Protein AF-0000000078834196 (afdb_homodimer)

Radius of gyration: 20.94 Å; Cα contacts (8 Å, |Δi|>4): 567; chains: 2; bounding box: 37×64×45 Å

pLDDT: mean 95.6, std 3.66, range [78.44, 98.88]

Organism: Myxococcus xanthus (strain DK1622) (NCBI:txid246197)

Foldseek 3Di:
DDKAWDEPVCLVLVLVQLVQDPVDDPVRSVVVSVQVVLCHDPPDQAKTKIFDDDPNHTFKMWMKGDDPPDDQEMETDDIDGHPVCPPVCRRVVRVVVVVVVSVVVVHFKYKYKDKPDPVCVVVVVVVVVVVWDFDDKDAQVVHHVIIITMTMDTD/DDKAWDEPVCLVLVLVQLVQDPVDDPVRSVVVSVQVVLCHDPPDQAKTKIFDDDPNHTFKMWMKHDDPPDDQEMETDDIDGHPVCPPVCRRVVRVVVVVVVSVVVVHFKYKYKDKPDPVCVVVVVVVVVVVWDFDDKDAQVVHHVIIITMTMDTD

Nearest PDB structures (foldseek):
  2r7h-assembly1_B  TM=9.591E-01  e=1.241E-18  Oleidesulfovibrio alaskensis G20
  2r7h-assembly1_A  TM=9.352E-01  e=3.995E-18  Oleidesulfovibrio alaskensis G20
  4xpd-assembly1_C  TM=7.688E-01  e=4.668E-08  Saccharomyces cerevisiae
  3wr7-assembly1_A-3  TM=7.415E-01  e=7.353E-08  Escherichia coli LY180
  4r9m-assembly1_C  TM=7.296E-01  e=1.086E-07  Escherichia coli K-12

Secondary structure (DSSP, 8-state):
-EEEE--GGGHHHHHHHHHH-TTS-HHHHHHHHHHHHHHTSTT--S-EEEEEEETTEEEEEEEEEEPTTSSSEEEEEEEEE-GGGTTTTHHHHHHHHHHHHHHHTT--EEEEEEE-SGGGHHHHHHHHHTT-EEEEEEEEEEETTEEEEEEEEE-/-EEEE--GGGHHHHHHHHHH-TTS-HHHHHHHHHHHHHHTSTT--S-EEEEEEETTEEEEEEEEEEPTTSSSEEEEEEEEE-GGGTTTTHHHHHHHHHHHHHHHTT--EEEEEEE-SGGGHHHHHHHHHTT-EEEEEEEEEEETTEEEEEEEEE-

Structure (mmCIF, N/CA/C/O backbone):
data_AF-0000000078834196-model_v1
#
loop_
_entity.id
_entity.type
_entity.pdbx_description
1 polymer Acetyltransferase
#
loop_
_atom_site.group_PDB
_atom_site.id
_atom_site.type_symbol
_atom_site.label_atom_id
_atom_site.label_alt_id
_atom_site.label_comp_id
_atom_site.label_asym_id
_atom_site.label_entity_id
_atom_site.label_seq_id
_atom_site.pdbx_PDB_ins_code
_atom_site.Cartn_x
_atom_site.Cartn_y
_atom_site.Cartn_z
_atom_site.occupancy
_atom_site.B_iso_or_equiv
_atom_site.auth_seq_id
_atom_site.auth_comp_id
_atom_site.auth_asym_id
_atom_site.auth_atom_id
_atom_site.pdbx_PDB_model_num
ATOM 1 N N . MET A 1 1 ? 5.781 29.703 14.633 1 89.31 1 MET A N 1
ATOM 2 C CA . MET A 1 1 ? 5.551 28.266 14.484 1 89.31 1 MET A CA 1
ATOM 3 C C . MET A 1 1 ? 6.844 27.547 14.125 1 89.31 1 MET A C 1
ATOM 5 O O . MET A 1 1 ? 7.57 27.969 13.227 1 89.31 1 MET A O 1
ATOM 9 N N . ASP A 1 2 ? 7.199 26.578 14.875 1 95.69 2 ASP A N 1
ATOM 10 C CA . ASP A 1 2 ? 8.414 25.797 14.672 1 95.69 2 ASP A CA 1
ATOM 11 C C . ASP A 1 2 ? 8.102 24.469 14 1 95.69 2 ASP A C 1
ATOM 13 O O . ASP A 1 2 ? 7.27 23.703 14.492 1 95.69 2 ASP A O 1
ATOM 17 N N . ILE A 1 3 ? 8.727 24.203 12.805 1 98.25 3 ILE A N 1
ATOM 18 C CA . ILE A 1 3 ? 8.594 22.953 12.062 1 98.25 3 ILE A CA 1
ATOM 19 C C . ILE A 1 3 ? 9.859 22.125 12.219 1 98.25 3 ILE A C 1
ATOM 21 O O . ILE A 1 3 ? 10.945 22.562 11.828 1 98.25 3 ILE A O 1
ATOM 25 N N . ARG A 1 4 ? 9.766 20.938 12.734 1 98 4 ARG A N 1
ATOM 26 C CA . ARG A 1 4 ? 10.953 20.156 13.086 1 98 4 ARG A CA 1
ATOM 27 C C . ARG A 1 4 ? 10.648 18.672 13.102 1 98 4 ARG A C 1
ATOM 29 O O . ARG A 1 4 ? 9.484 18.266 13.195 1 98 4 ARG A O 1
ATOM 36 N N . PRO A 1 5 ? 11.68 17.828 13.055 1 97.5 5 PRO A N 1
ATOM 37 C CA . PRO A 1 5 ? 11.445 16.391 13.219 1 97.5 5 PRO A CA 1
ATOM 38 C C . PRO A 1 5 ? 10.898 16.031 14.602 1 97.5 5 PRO A C 1
ATOM 40 O O . PRO A 1 5 ? 11.172 16.734 15.578 1 97.5 5 PRO A O 1
ATOM 43 N N . ILE A 1 6 ? 10.164 14.977 14.68 1 97.81 6 ILE A N 1
ATOM 44 C CA . ILE A 1 6 ? 9.633 14.469 15.938 1 97.81 6 ILE A CA 1
ATOM 45 C C . ILE A 1 6 ? 10.773 14.039 16.844 1 97.81 6 ILE A C 1
ATOM 47 O O . ILE A 1 6 ? 11.812 13.578 16.375 1 97.81 6 ILE A O 1
ATOM 51 N N . GLU A 1 7 ? 10.625 14.227 18.109 1 96.56 7 GLU A N 1
ATOM 52 C CA . GLU A 1 7 ? 11.562 13.797 19.141 1 96.56 7 GLU A CA 1
ATOM 53 C C . GLU A 1 7 ? 10.867 12.945 20.203 1 96.56 7 GLU A C 1
ATOM 55 O O . GLU A 1 7 ? 9.641 12.891 20.25 1 96.56 7 GLU A O 1
ATOM 60 N N . GLU A 1 8 ? 11.672 12.312 21 1 96.44 8 GLU A N 1
ATOM 61 C CA . GLU A 1 8 ? 11.133 11.438 22.031 1 96.44 8 GLU A CA 1
ATOM 62 C C . GLU A 1 8 ? 10.141 12.188 22.922 1 96.44 8 GLU A C 1
ATOM 64 O O . GLU A 1 8 ? 9.102 11.648 23.297 1 96.44 8 GLU A O 1
ATOM 69 N N . LYS A 1 9 ? 10.391 13.398 23.219 1 96.06 9 LYS A N 1
ATOM 70 C CA . LYS A 1 9 ? 9.555 14.195 24.109 1 96.06 9 LYS A CA 1
ATOM 71 C C . LYS A 1 9 ? 8.172 14.43 23.5 1 96.06 9 LYS A C 1
ATOM 73 O O . LYS A 1 9 ? 7.238 14.836 24.188 1 96.06 9 LYS A O 1
ATOM 78 N N . ASP A 1 10 ? 8.078 14.164 22.172 1 97 10 ASP A N 1
ATOM 79 C CA . ASP A 1 10 ? 6.828 14.445 21.453 1 97 10 ASP A CA 1
ATOM 80 C C . ASP A 1 10 ? 5.887 13.25 21.516 1 97 10 ASP A C 1
ATOM 82 O O . ASP A 1 10 ? 4.75 13.328 21.031 1 97 10 ASP A O 1
ATOM 86 N N . ARG A 1 11 ? 6.312 12.156 22.047 1 96.06 11 ARG A N 1
ATOM 87 C CA . ARG A 1 11 ? 5.539 10.922 22.031 1 96.06 11 ARG A CA 1
ATOM 88 C C . ARG A 1 11 ? 4.141 11.133 22.594 1 96.06 11 ARG A C 1
ATOM 90 O O . ARG A 1 11 ? 3.145 10.828 21.938 1 96.06 11 ARG A O 1
ATOM 97 N N . ALA A 1 12 ? 4.035 11.711 23.781 1 96.38 12 ALA A N 1
ATOM 98 C CA . ALA A 1 12 ? 2.736 11.906 24.422 1 96.38 12 ALA A CA 1
ATOM 99 C C . ALA A 1 12 ? 1.946 13.008 23.719 1 96.38 12 ALA A C 1
ATOM 101 O O . ALA A 1 12 ? 0.763 12.836 23.422 1 96.38 12 ALA A O 1
ATOM 102 N N . PRO A 1 13 ? 2.545 14.172 23.391 1 96.69 13 PRO A N 1
ATOM 103 C CA . PRO A 1 13 ? 1.81 15.242 22.703 1 96.69 13 PRO A CA 1
ATOM 104 C C . PRO A 1 13 ? 1.241 14.805 21.359 1 96.69 13 PRO A C 1
ATOM 106 O O . PRO A 1 13 ? 0.135 15.203 20.984 1 96.69 13 PRO A O 1
ATOM 109 N N . ILE A 1 14 ? 1.955 13.992 20.594 1 97.06 14 ILE A N 1
ATOM 110 C CA . ILE A 1 14 ? 1.469 13.602 19.266 1 97.06 14 ILE A CA 1
ATOM 111 C C . ILE A 1 14 ? 0.293 12.633 19.422 1 97.06 14 ILE A C 1
ATOM 113 O O . ILE A 1 14 ? -0.662 12.688 18.641 1 97.06 14 ILE A O 1
ATOM 117 N N . ALA A 1 15 ? 0.399 11.773 20.406 1 96.62 15 ALA A N 1
ATOM 118 C CA . ALA A 1 15 ? -0.73 10.883 20.688 1 96.62 15 ALA A CA 1
ATOM 119 C C . ALA A 1 15 ? -1.974 11.688 21.062 1 96.62 15 ALA A C 1
ATOM 121 O O . ALA A 1 15 ? -3.074 11.398 20.578 1 96.62 15 ALA A O 1
ATOM 122 N N . ALA A 1 16 ? -1.791 12.664 21.891 1 95.94 16 ALA A N 1
ATOM 123 C CA . ALA A 1 16 ? -2.893 13.531 22.312 1 95.94 16 ALA A CA 1
ATOM 124 C C . ALA A 1 16 ? -3.486 14.273 21.125 1 95.94 16 ALA A C 1
ATOM 126 O O . ALA A 1 16 ? -4.711 14.391 21 1 95.94 16 ALA A O 1
ATOM 127 N N . LEU A 1 17 ? -2.627 14.742 20.281 1 96.5 17 LEU A N 1
ATOM 128 C CA . LEU A 1 17 ? -3.082 15.438 19.094 1 96.5 17 LEU A CA 1
ATOM 129 C C . LEU A 1 17 ? -3.9 14.508 18.203 1 96.5 17 LEU A C 1
ATOM 131 O O . LEU A 1 17 ? -5.004 14.852 17.781 1 96.5 17 LEU A O 1
ATOM 135 N N . ILE A 1 18 ? -3.371 13.305 17.953 1 95.38 18 ILE A N 1
ATOM 136 C CA . ILE A 1 18 ? -4.012 12.352 17.047 1 95.38 18 ILE A CA 1
ATOM 137 C C . ILE A 1 18 ? -5.402 12 17.578 1 95.38 18 ILE A C 1
ATOM 139 O O . ILE A 1 18 ? -6.363 11.922 16.812 1 95.38 18 ILE A O 1
ATOM 143 N N . ARG A 1 19 ? -5.527 11.945 18.844 1 94.56 19 ARG A N 1
ATOM 144 C CA . ARG A 1 19 ? -6.797 11.57 19.469 1 94.56 19 ARG A CA 1
ATOM 145 C C . ARG A 1 19 ? -7.828 12.68 19.312 1 94.56 19 ARG A C 1
ATOM 147 O O . ARG A 1 19 ? -9.031 12.438 19.422 1 94.56 19 ARG A O 1
ATOM 154 N N . LYS A 1 20 ? -7.379 13.859 18.984 1 90.62 20 LYS A N 1
ATOM 155 C CA . LYS A 1 20 ? -8.266 15.008 18.875 1 90.62 20 LYS A CA 1
ATOM 156 C C . LYS A 1 20 ? -8.773 15.18 17.453 1 90.62 20 LYS A C 1
ATOM 158 O O . LYS A 1 20 ? -9.688 15.977 17.203 1 90.62 20 LYS A O 1
ATOM 163 N N . ILE A 1 21 ? -8.141 14.445 16.578 1 86.62 21 ILE A N 1
ATOM 164 C CA . ILE A 1 21 ? -8.516 14.602 15.172 1 86.62 21 ILE A CA 1
ATOM 165 C C . ILE A 1 21 ? -9.859 13.922 14.93 1 86.62 21 ILE A C 1
ATOM 167 O O . ILE A 1 21 ? -9.938 12.688 14.891 1 86.62 21 ILE A O 1
ATOM 171 N N . GLU A 1 22 ? -10.875 14.648 14.641 1 82.44 22 GLU A N 1
ATOM 172 C CA . GLU A 1 22 ? -12.25 14.164 14.555 1 82.44 22 GLU A CA 1
ATOM 173 C C . GLU A 1 22 ? -12.484 13.391 13.258 1 82.44 22 GLU A C 1
ATOM 175 O O . GLU A 1 22 ? -13.359 12.516 13.195 1 82.44 22 GLU A O 1
ATOM 180 N N . THR A 1 23 ? -11.727 13.68 12.328 1 78.5 23 THR A N 1
ATOM 181 C CA . THR A 1 23 ? -11.938 13.047 11.031 1 78.5 23 THR A CA 1
ATOM 182 C C . THR A 1 23 ? -11.383 11.625 11.023 1 78.5 23 THR A C 1
ATOM 184 O O . THR A 1 23 ? -11.727 10.82 10.156 1 78.5 23 THR A O 1
ATOM 187 N N . PHE A 1 24 ? -10.477 11.266 11.984 1 85.31 24 PHE A N 1
ATOM 188 C CA . PHE A 1 24 ? -9.914 9.922 12.047 1 85.31 24 PHE A CA 1
ATOM 189 C C . PHE A 1 24 ? -10.867 8.961 12.742 1 85.31 24 PHE A C 1
ATOM 191 O O . PHE A 1 24 ? -11.438 9.289 13.789 1 85.31 24 PHE A O 1
ATOM 198 N N . SER A 1 25 ? -11.023 7.828 12.148 1 85.38 25 SER A N 1
ATOM 199 C CA . SER A 1 25 ? -11.711 6.738 12.836 1 85.38 25 SER A CA 1
ATOM 200 C C . SER A 1 25 ? -10.875 6.195 13.992 1 85.38 25 SER A C 1
ATOM 202 O O . SER A 1 25 ? -9.672 6.453 14.062 1 85.38 25 SER A O 1
ATOM 204 N N . PRO A 1 26 ? -11.508 5.469 14.898 1 89.62 26 PRO A N 1
ATOM 205 C CA . PRO A 1 26 ? -10.742 4.859 15.992 1 89.62 26 PRO A CA 1
ATOM 206 C C . PRO A 1 26 ? -9.602 3.977 15.484 1 89.62 26 PRO A C 1
ATOM 208 O O . PRO A 1 26 ? -8.508 3.994 16.062 1 89.62 26 PRO A O 1
ATOM 211 N N . GLN A 1 27 ? -9.844 3.268 14.438 1 86.5 27 GLN A N 1
ATOM 212 C CA . GLN A 1 27 ? -8.805 2.422 13.875 1 86.5 27 GLN A CA 1
ATOM 213 C C . GLN A 1 27 ? -7.66 3.262 13.305 1 86.5 27 GLN A C 1
ATOM 215 O O . GLN A 1 27 ? -6.488 2.924 13.477 1 86.5 27 GLN A O 1
ATOM 220 N N . GLU A 1 28 ? -8.008 4.285 12.656 1 87.19 28 GLU A N 1
ATOM 221 C CA . GLU A 1 28 ? -7 5.184 12.109 1 87.19 28 GLU A CA 1
ATOM 222 C C . GLU A 1 28 ? -6.152 5.809 13.211 1 87.19 28 GLU A C 1
ATOM 224 O O . GLU A 1 28 ? -4.938 5.957 13.062 1 87.19 28 GLU A O 1
ATOM 229 N N . VAL A 1 29 ? -6.816 6.145 14.32 1 91.62 29 VAL A N 1
ATOM 230 C CA . VAL A 1 29 ? -6.121 6.715 15.469 1 91.62 29 VAL A CA 1
ATOM 231 C C . VAL A 1 29 ? -5.082 5.723 15.984 1 91.62 29 VAL A C 1
ATOM 233 O O . VAL A 1 29 ? -3.922 6.086 16.203 1 91.62 29 VAL A O 1
ATOM 236 N N . GLU A 1 30 ? -5.453 4.531 16.078 1 92.44 30 GLU A N 1
ATOM 237 C CA . GLU A 1 30 ? -4.551 3.496 16.578 1 92.44 30 GLU A CA 1
ATOM 238 C C . GLU A 1 30 ? -3.371 3.295 15.625 1 92.44 30 GLU A C 1
ATOM 240 O O . GLU A 1 30 ? -2.225 3.186 16.062 1 92.44 30 GLU A O 1
ATOM 245 N N . VAL A 1 31 ? -3.652 3.291 14.414 1 90.38 31 VAL A N 1
ATOM 246 C CA . VAL A 1 31 ? -2.609 3.088 13.414 1 90.38 31 VAL A CA 1
ATOM 247 C C . VAL A 1 31 ? -1.656 4.281 13.414 1 90.38 31 VAL A C 1
ATOM 249 O O . VAL A 1 31 ? -0.437 4.109 13.352 1 90.38 31 VAL A O 1
ATOM 252 N N . ALA A 1 32 ? -2.213 5.441 13.5 1 92.5 32 ALA A N 1
ATOM 253 C CA . ALA A 1 32 ? -1.403 6.656 13.484 1 92.5 32 ALA A CA 1
ATOM 254 C C . ALA A 1 32 ? -0.475 6.707 14.695 1 92.5 32 ALA A C 1
ATOM 256 O O . ALA A 1 32 ? 0.694 7.082 14.578 1 92.5 32 ALA A O 1
ATOM 257 N N . ILE A 1 33 ? -0.993 6.336 15.828 1 94.5 33 ILE A N 1
ATOM 258 C CA . ILE A 1 33 ? -0.191 6.332 17.047 1 94.5 33 ILE A CA 1
ATOM 259 C C . ILE A 1 33 ? 0.922 5.293 16.922 1 94.5 33 ILE A C 1
ATOM 261 O O . ILE A 1 33 ? 2.064 5.555 17.312 1 94.5 33 ILE A O 1
ATOM 265 N N . GLU A 1 34 ? 0.596 4.191 16.375 1 93.06 34 GLU A N 1
ATOM 266 C CA . GLU A 1 34 ? 1.597 3.152 16.156 1 93.06 34 GLU A CA 1
ATOM 267 C C . GLU A 1 34 ? 2.713 3.641 15.242 1 93.06 34 GLU A C 1
ATOM 269 O O . GLU A 1 34 ? 3.889 3.363 15.484 1 93.06 34 GLU A O 1
ATOM 274 N N . LEU A 1 35 ? 2.367 4.332 14.227 1 93.5 35 LEU A N 1
ATOM 275 C CA . LEU A 1 35 ? 3.361 4.844 13.289 1 93.5 35 LEU A CA 1
ATOM 276 C C . LEU A 1 35 ? 4.266 5.871 13.969 1 93.5 35 LEU A C 1
ATOM 278 O O . LEU A 1 35 ? 5.473 5.902 13.719 1 93.5 35 LEU A O 1
ATOM 282 N N . ALA A 1 36 ? 3.641 6.668 14.805 1 94.88 36 ALA A N 1
ATOM 283 C CA . ALA A 1 36 ? 4.43 7.645 15.555 1 94.88 36 ALA A CA 1
ATOM 284 C C . ALA A 1 36 ? 5.441 6.949 16.469 1 94.88 36 ALA A C 1
ATOM 286 O O . ALA A 1 36 ? 6.613 7.34 16.516 1 94.88 36 ALA A O 1
ATOM 287 N N . ASN A 1 37 ? 5.043 5.895 17.062 1 95.75 37 ASN A N 1
ATOM 288 C CA . ASN A 1 37 ? 5.934 5.129 17.938 1 95.75 37 ASN A CA 1
ATOM 289 C C . ASN A 1 37 ? 7.043 4.453 17.141 1 95.75 37 ASN A C 1
ATOM 291 O O . ASN A 1 37 ? 8.203 4.438 17.578 1 95.75 37 ASN A O 1
ATOM 295 N N . THR A 1 38 ? 6.645 3.93 16.062 1 94.81 38 THR A N 1
ATOM 296 C CA . THR A 1 38 ? 7.625 3.279 15.203 1 94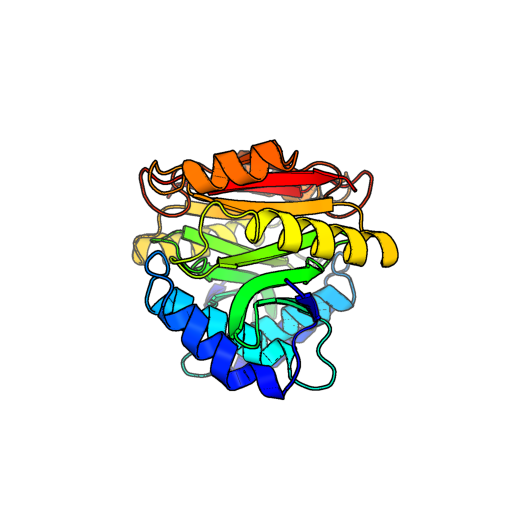.81 38 THR A CA 1
ATOM 297 C C . THR A 1 38 ? 8.68 4.277 14.734 1 94.81 38 THR A C 1
ATOM 299 O O . THR A 1 38 ? 9.867 3.953 14.688 1 94.81 38 THR A O 1
ATOM 302 N N . THR A 1 39 ? 8.25 5.418 14.414 1 95.75 39 THR A N 1
ATOM 303 C CA . THR A 1 39 ? 9.164 6.453 13.938 1 95.75 39 THR A CA 1
ATOM 304 C C . THR A 1 39 ? 10.188 6.809 15.008 1 95.75 39 THR A C 1
ATOM 306 O O . THR A 1 39 ? 11.336 7.141 14.688 1 95.75 39 THR A O 1
ATOM 309 N N . LEU A 1 40 ? 9.812 6.688 16.25 1 95.75 40 LEU A N 1
ATOM 310 C CA . LEU A 1 40 ? 10.672 7.066 17.359 1 95.75 40 LEU A CA 1
ATOM 311 C C . LEU A 1 40 ? 11.562 5.898 17.781 1 95.75 40 LEU A C 1
ATOM 313 O O . LEU A 1 40 ? 12.414 6.047 18.656 1 95.75 40 LEU A O 1
ATOM 317 N N . THR A 1 41 ? 11.367 4.773 17.141 1 94.75 41 THR A N 1
ATOM 318 C CA . THR A 1 41 ? 12.195 3.611 17.453 1 94.75 41 THR A CA 1
ATOM 319 C C . THR A 1 41 ? 13.562 3.732 16.781 1 94.75 41 THR A C 1
ATOM 321 O O . THR A 1 41 ? 13.664 4.043 15.602 1 94.75 41 THR A O 1
ATOM 324 N N . PRO A 1 42 ? 14.617 3.424 17.531 1 92 42 PRO A N 1
ATOM 325 C CA . PRO A 1 42 ? 15.961 3.482 16.938 1 92 42 PRO A CA 1
ATOM 326 C C . PRO A 1 42 ? 16.094 2.586 15.711 1 92 42 PRO A C 1
ATOM 328 O O . PRO A 1 42 ? 15.609 1.454 15.703 1 92 42 PRO A O 1
ATOM 331 N N . GLY A 1 43 ? 16.734 3.174 14.68 1 92.25 43 GLY A N 1
ATOM 332 C CA . GLY A 1 43 ? 17.016 2.371 13.5 1 92.25 43 GLY A CA 1
ATOM 333 C C . GLY A 1 43 ? 15.898 2.422 12.469 1 92.25 43 GLY A C 1
ATOM 334 O O . GLY A 1 43 ? 16.047 1.869 11.375 1 92.25 43 GLY A O 1
ATOM 335 N N . ASN A 1 44 ? 14.812 3.109 12.766 1 92.31 44 ASN A N 1
ATOM 336 C CA . ASN A 1 44 ? 13.719 3.246 11.82 1 92.31 44 ASN A CA 1
ATOM 337 C C . ASN A 1 44 ? 14.156 3.982 10.555 1 92.31 44 ASN A C 1
ATOM 339 O O . ASN A 1 44 ? 14.773 5.047 10.633 1 92.31 44 ASN A O 1
ATOM 343 N N . THR A 1 45 ? 13.844 3.381 9.453 1 90.81 45 THR A N 1
ATOM 344 C CA . THR A 1 45 ? 14.109 4.031 8.172 1 90.81 45 THR A CA 1
ATOM 345 C C . THR A 1 45 ? 12.852 4.07 7.312 1 90.81 45 THR A C 1
ATOM 347 O O . THR A 1 45 ? 12.875 4.582 6.191 1 90.81 45 THR A O 1
ATOM 350 N N . ASP A 1 46 ? 11.789 3.637 7.891 1 93 46 ASP A N 1
ATOM 351 C CA . ASP A 1 46 ? 10.586 3.416 7.094 1 93 46 ASP A CA 1
ATOM 352 C C . ASP A 1 46 ? 9.703 4.664 7.074 1 93 46 ASP A C 1
ATOM 354 O O . ASP A 1 46 ? 8.977 4.902 6.102 1 93 46 ASP A O 1
ATOM 358 N N . TYR A 1 47 ? 9.836 5.406 8.188 1 96.5 47 TYR A N 1
ATOM 359 C CA . TYR A 1 47 ? 8.938 6.547 8.328 1 96.5 47 TYR A CA 1
ATOM 360 C C . TYR A 1 47 ? 9.672 7.746 8.922 1 96.5 47 TYR A C 1
ATOM 362 O O . TYR A 1 47 ? 10.617 7.586 9.688 1 96.5 47 TYR A O 1
ATOM 370 N N . ALA A 1 48 ? 9.234 8.867 8.531 1 97.94 48 ALA A N 1
ATOM 371 C CA . ALA A 1 48 ? 9.625 10.133 9.133 1 97.94 48 ALA A CA 1
ATOM 372 C C . ALA A 1 48 ? 8.398 10.953 9.523 1 97.94 48 ALA A C 1
ATOM 374 O O . ALA A 1 48 ? 7.363 10.891 8.867 1 97.94 48 ALA A O 1
ATOM 375 N N . ILE A 1 49 ? 8.57 11.656 10.609 1 98.56 49 ILE A N 1
ATOM 376 C CA . ILE A 1 49 ? 7.5 12.539 11.062 1 98.56 49 ILE A CA 1
ATOM 377 C C . ILE A 1 49 ? 8.062 13.93 11.359 1 98.56 49 ILE A C 1
ATOM 379 O O . ILE A 1 49 ? 9.086 14.055 12.031 1 98.56 49 ILE A O 1
ATOM 383 N N . ILE A 1 50 ? 7.438 14.898 10.789 1 98.62 50 ILE A N 1
ATOM 384 C CA . ILE A 1 50 ? 7.668 16.297 11.109 1 98.62 50 ILE A CA 1
ATOM 385 C C . ILE A 1 50 ? 6.484 16.844 11.898 1 98.62 50 ILE A C 1
ATOM 387 O O . ILE A 1 50 ? 5.328 16.531 11.609 1 98.62 50 ILE A O 1
ATOM 391 N N . VAL A 1 51 ? 6.82 17.688 12.883 1 98.5 51 VAL A N 1
ATOM 392 C CA . VAL A 1 51 ? 5.766 18.25 13.719 1 98.5 51 VAL A CA 1
ATOM 393 C C . VAL A 1 51 ? 5.816 19.781 13.648 1 98.5 51 VAL A C 1
ATOM 395 O O . VAL A 1 51 ? 6.855 20.359 13.336 1 98.5 51 VAL A O 1
ATOM 398 N N . ALA A 1 52 ? 4.668 20.344 13.812 1 98.31 52 ALA A N 1
ATOM 399 C CA . ALA A 1 52 ? 4.535 21.781 13.984 1 98.31 52 ALA A CA 1
ATOM 400 C C . ALA A 1 52 ? 4.289 22.141 15.453 1 98.31 52 ALA A C 1
ATOM 402 O O . ALA A 1 52 ? 3.328 21.672 16.062 1 98.31 52 ALA A O 1
ATOM 403 N N . ASP A 1 53 ? 5.172 22.938 15.961 1 96.69 53 ASP A N 1
ATOM 404 C CA . ASP A 1 53 ? 5.102 23.406 17.344 1 96.69 53 ASP A CA 1
ATOM 405 C C . ASP A 1 53 ? 4.809 24.891 17.422 1 96.69 53 ASP A C 1
ATOM 407 O O . ASP A 1 53 ? 5.555 25.703 16.859 1 96.69 53 ASP A O 1
ATOM 411 N N . ARG A 1 54 ? 3.654 25.141 18 1 95 54 ARG A N 1
ATOM 412 C CA . ARG A 1 54 ? 3.279 26.547 18.219 1 95 54 ARG A CA 1
ATOM 413 C C . ARG A 1 54 ? 3.234 26.875 19.703 1 95 54 ARG A C 1
ATOM 415 O O . ARG A 1 54 ? 2.326 26.438 20.406 1 95 54 ARG A O 1
ATOM 422 N N . ASP A 1 55 ? 4.203 27.734 20.172 1 92.31 55 ASP A N 1
ATOM 423 C CA . ASP A 1 55 ? 4.285 28.188 21.562 1 92.31 55 ASP A CA 1
ATOM 424 C C . ASP A 1 55 ? 4.336 27.016 22.531 1 92.31 55 ASP A C 1
ATOM 426 O O . ASP A 1 55 ? 3.617 26.984 23.531 1 92.31 55 ASP A O 1
ATOM 430 N N . GLY A 1 56 ? 5.043 25.922 22.109 1 91.5 56 GLY A N 1
ATOM 431 C CA . GLY A 1 56 ? 5.266 24.781 22.984 1 91.5 56 GLY A CA 1
ATOM 432 C C . GLY A 1 56 ? 4.199 23.703 22.859 1 91.5 56 GLY A C 1
ATOM 433 O O . GLY A 1 56 ? 4.289 22.656 23.484 1 91.5 56 GLY A O 1
ATOM 434 N N . GLU A 1 57 ? 3.256 24 22.016 1 94.69 57 GLU A N 1
ATOM 435 C CA . GLU A 1 57 ? 2.184 23.031 21.797 1 94.69 57 GLU A CA 1
ATOM 436 C C . GLU A 1 57 ? 2.273 22.422 20.391 1 94.69 57 GLU A C 1
ATOM 438 O O . GLU A 1 57 ? 2.404 23.141 19.406 1 94.69 57 GLU A O 1
ATOM 443 N N . LEU A 1 58 ? 2.256 21.078 20.359 1 96.75 58 LEU A N 1
ATOM 444 C CA . LEU A 1 58 ? 2.223 20.391 19.078 1 96.75 58 LEU A CA 1
ATOM 445 C C . LEU A 1 58 ? 0.863 20.547 18.406 1 96.75 58 LEU A C 1
ATOM 447 O O . LEU A 1 58 ? -0.154 20.094 18.938 1 96.75 58 LEU A O 1
ATOM 451 N N . VAL A 1 59 ? 0.83 21.188 17.234 1 96.94 59 VAL A N 1
ATOM 452 C CA . VAL A 1 59 ? -0.463 21.547 16.672 1 96.94 59 VAL A CA 1
ATOM 453 C C . VAL A 1 59 ? -0.663 20.844 15.328 1 96.94 59 VAL A C 1
ATOM 455 O O . VAL A 1 59 ? -1.716 20.984 14.695 1 96.94 59 VAL A O 1
ATOM 458 N N . GLY A 1 60 ? 0.284 20.125 14.844 1 97.31 60 GLY A N 1
ATOM 459 C CA . GLY A 1 60 ? 0.163 19.391 13.594 1 97.31 60 GLY A CA 1
ATOM 460 C C . GLY A 1 60 ? 1.308 18.422 13.359 1 97.31 60 GLY A C 1
ATOM 461 O O . GLY A 1 60 ? 2.342 18.5 14.031 1 97.31 60 GLY A O 1
ATOM 462 N N . TYR A 1 61 ? 1.068 17.5 12.461 1 97.81 61 TYR A N 1
ATOM 463 C CA . TYR A 1 61 ? 2.141 16.578 12.094 1 97.81 61 TYR A CA 1
ATOM 464 C C . TYR A 1 61 ? 1.927 16.031 10.695 1 97.81 61 TYR A C 1
ATOM 466 O O . TYR A 1 61 ? 0.827 16.125 10.141 1 97.81 61 TYR A O 1
ATOM 474 N N . ILE A 1 62 ? 2.922 15.562 10.141 1 98.31 62 ILE A N 1
ATOM 475 C CA . ILE A 1 62 ? 2.916 14.891 8.844 1 98.31 62 ILE A CA 1
ATOM 476 C C . ILE A 1 62 ? 3.809 13.648 8.906 1 98.31 62 ILE A C 1
ATOM 478 O O . ILE A 1 62 ? 4.883 13.68 9.516 1 98.31 62 ILE A O 1
ATOM 482 N N . CYS A 1 63 ? 3.354 12.539 8.406 1 98.44 63 CYS A N 1
ATOM 483 C CA . CYS A 1 63 ? 4.066 11.266 8.367 1 98.44 63 CYS A CA 1
ATOM 484 C C . CYS A 1 63 ? 4.281 10.797 6.934 1 98.44 63 CYS A C 1
ATOM 486 O O . CYS A 1 63 ? 3.336 10.758 6.145 1 98.44 63 CYS A O 1
ATOM 488 N N . TYR A 1 64 ? 5.5 10.5 6.609 1 98.56 64 TYR A N 1
ATOM 489 C CA . TYR A 1 64 ? 5.863 10.094 5.258 1 98.56 64 TYR A CA 1
ATOM 490 C C . TYR A 1 64 ? 7.035 9.125 5.27 1 98.56 64 TYR A C 1
ATOM 492 O O . TYR A 1 64 ? 7.645 8.891 6.316 1 98.56 64 TYR A O 1
ATOM 500 N N . GLY A 1 65 ? 7.27 8.445 4.156 1 97.94 65 GLY A N 1
ATOM 501 C CA . GLY A 1 65 ? 8.375 7.512 4.055 1 97.94 65 GLY A CA 1
ATOM 502 C C . GLY A 1 65 ? 8.578 6.977 2.65 1 97.94 65 GLY A C 1
ATOM 503 O O . GLY A 1 65 ? 7.75 7.207 1.768 1 97.94 65 GLY A O 1
ATOM 504 N N . PRO A 1 66 ? 9.719 6.352 2.475 1 97.38 66 PRO A N 1
ATOM 505 C CA . PRO A 1 66 ? 9.953 5.758 1.158 1 97.38 66 PRO A CA 1
ATOM 506 C C . PRO A 1 66 ? 8.953 4.656 0.82 1 97.38 66 PRO A C 1
ATOM 508 O O . PRO A 1 66 ? 8.562 3.883 1.697 1 97.38 66 PRO A O 1
ATOM 511 N N . THR A 1 67 ? 8.453 4.691 -0.404 1 96.44 67 THR A N 1
ATOM 512 C CA . THR A 1 67 ? 7.633 3.586 -0.887 1 96.44 67 THR A CA 1
ATOM 513 C C . THR A 1 67 ? 8.484 2.35 -1.147 1 96.44 67 THR A C 1
ATOM 515 O O . THR A 1 67 ? 9.43 2.395 -1.94 1 96.44 67 THR A O 1
ATOM 518 N N . PRO A 1 68 ? 8.125 1.245 -0.559 1 90.44 68 PRO A N 1
ATOM 519 C CA . PRO A 1 68 ? 8.945 0.047 -0.757 1 90.44 68 PRO A CA 1
ATOM 520 C C . PRO A 1 68 ? 9.062 -0.346 -2.227 1 90.44 68 PRO A C 1
ATOM 522 O O . PRO A 1 68 ? 8.109 -0.188 -2.994 1 90.44 68 PRO A O 1
ATOM 525 N N . MET A 1 69 ? 10.289 -0.797 -2.582 1 88.5 69 MET A N 1
ATOM 526 C CA . MET A 1 69 ? 10.586 -1.384 -3.887 1 88.5 69 MET A CA 1
ATOM 527 C C . MET A 1 69 ? 10.516 -0.329 -4.984 1 88.5 69 MET A C 1
ATOM 529 O O . MET A 1 69 ? 10.117 -0.627 -6.113 1 88.5 69 MET A O 1
ATOM 533 N N . THR A 1 70 ? 10.68 0.918 -4.641 1 95.12 70 THR A N 1
ATOM 534 C CA . THR A 1 70 ? 10.766 2.01 -5.605 1 95.12 70 THR A CA 1
ATOM 535 C C . THR A 1 70 ? 12.086 2.764 -5.453 1 95.12 70 THR A C 1
ATOM 537 O O . THR A 1 70 ? 12.766 2.627 -4.438 1 95.12 70 THR A O 1
ATOM 540 N N . GLU A 1 71 ? 12.43 3.406 -6.508 1 96.25 71 GLU A N 1
ATOM 541 C CA . GLU A 1 71 ? 13.562 4.328 -6.453 1 96.25 71 GLU A CA 1
ATOM 542 C C . GLU A 1 71 ? 13.094 5.758 -6.188 1 96.25 71 GLU A C 1
ATOM 544 O O . GLU A 1 71 ? 12.516 6.398 -7.066 1 96.25 71 GLU A O 1
ATOM 549 N N . ASP A 1 72 ? 13.258 6.27 -5.02 1 97.69 72 ASP A N 1
ATOM 550 C CA . ASP A 1 72 ? 13.102 7.664 -4.621 1 97.69 72 ASP A CA 1
ATOM 551 C C . ASP A 1 72 ? 11.648 8.117 -4.75 1 97.69 72 ASP A C 1
ATOM 553 O O . ASP A 1 72 ? 11.383 9.266 -5.105 1 97.69 72 ASP A O 1
ATOM 557 N N . THR A 1 73 ? 10.688 7.223 -4.691 1 98.56 73 THR A N 1
ATOM 558 C CA . THR A 1 73 ? 9.273 7.531 -4.516 1 98.56 73 THR A CA 1
ATOM 559 C C . THR A 1 73 ? 8.883 7.477 -3.041 1 98.56 73 THR A C 1
ATOM 561 O O . THR A 1 73 ? 9.383 6.629 -2.295 1 98.56 73 THR A O 1
ATOM 564 N N . TYR A 1 74 ? 8.055 8.375 -2.633 1 98.69 74 TYR A N 1
ATOM 565 C CA . TYR A 1 74 ? 7.68 8.477 -1.228 1 98.69 74 TYR A CA 1
ATOM 566 C C . TYR A 1 74 ? 6.168 8.57 -1.074 1 98.69 74 TYR A C 1
ATOM 568 O O . TYR A 1 74 ? 5.48 9.117 -1.941 1 98.69 74 TYR A O 1
ATOM 576 N N . ASP A 1 75 ? 5.688 8.094 0.011 1 98.62 75 ASP A N 1
ATOM 577 C CA . ASP A 1 75 ? 4.277 8.211 0.377 1 98.62 75 ASP A CA 1
ATOM 578 C C . ASP A 1 75 ? 4.09 9.211 1.516 1 98.62 75 ASP A C 1
ATOM 580 O O . ASP A 1 75 ? 4.848 9.203 2.488 1 98.62 75 ASP A O 1
ATOM 584 N N . LEU A 1 76 ? 3.186 10.094 1.329 1 98.5 76 LEU A N 1
ATOM 585 C CA . LEU A 1 76 ? 2.621 10.836 2.451 1 98.5 76 LEU A CA 1
ATOM 586 C C . LEU A 1 76 ? 1.473 10.062 3.092 1 98.5 76 LEU A C 1
ATOM 588 O O . LEU A 1 76 ? 0.404 9.922 2.492 1 98.5 76 LEU A O 1
ATOM 592 N N . TYR A 1 77 ? 1.672 9.617 4.309 1 95.62 77 TYR A N 1
ATOM 593 C CA . TYR A 1 77 ? 0.736 8.695 4.949 1 95.62 77 TYR A CA 1
ATOM 594 C C . TYR A 1 77 ? -0.335 9.461 5.719 1 95.62 77 TYR A C 1
ATOM 596 O O . TYR A 1 77 ? -1.513 9.102 5.68 1 95.62 77 TYR A O 1
ATOM 604 N N . TRP A 1 78 ? 0.137 10.43 6.461 1 94.5 78 TRP A N 1
ATOM 605 C CA . TRP A 1 78 ? -0.779 11.164 7.324 1 94.5 78 TRP A CA 1
ATOM 606 C C . TRP A 1 78 ? -0.384 12.641 7.402 1 94.5 78 TRP A C 1
ATOM 608 O O . TRP A 1 78 ? 0.804 12.969 7.387 1 94.5 78 TRP A O 1
ATOM 618 N N . ILE A 1 79 ? -1.383 13.453 7.504 1 95.75 79 ILE A N 1
ATOM 619 C CA . ILE A 1 79 ? -1.209 14.867 7.844 1 95.75 79 ILE A CA 1
ATOM 620 C C . ILE A 1 79 ? -2.426 15.359 8.617 1 95.75 79 ILE A C 1
ATOM 622 O O . ILE A 1 79 ? -3.564 15.016 8.289 1 95.75 79 ILE A O 1
ATOM 626 N N . ALA A 1 80 ? -2.119 16.031 9.688 1 94.12 80 ALA A N 1
ATOM 627 C CA . ALA A 1 80 ? -3.225 16.578 10.469 1 94.12 80 ALA A CA 1
ATOM 628 C C . ALA A 1 80 ? -2.77 17.781 11.297 1 94.12 80 ALA A C 1
ATOM 630 O O . ALA A 1 80 ? -1.586 17.906 11.617 1 94.12 80 ALA A O 1
ATOM 631 N N . SER A 1 81 ? -3.621 18.609 11.508 1 94.69 81 SER A N 1
ATOM 632 C CA . SER A 1 81 ? -3.418 19.734 12.43 1 94.69 81 SER A CA 1
ATOM 633 C C . SER A 1 81 ? -4.582 19.859 13.414 1 94.69 81 SER A C 1
ATOM 635 O O . SER A 1 81 ? -5.691 19.391 13.125 1 94.69 81 SER A O 1
ATOM 637 N N . ALA A 1 82 ? -4.328 20.391 14.516 1 93.31 82 ALA A N 1
ATOM 638 C CA . ALA A 1 82 ? -5.371 20.609 15.508 1 93.31 82 ALA A CA 1
ATOM 639 C C . ALA A 1 82 ? -6.508 21.453 14.922 1 93.31 82 ALA A C 1
ATOM 641 O O . ALA A 1 82 ? -6.273 22.359 14.125 1 93.31 82 ALA A O 1
ATOM 642 N N . PRO A 1 83 ? -7.73 21.141 15.367 1 89.44 83 PRO A N 1
ATOM 643 C CA . PRO A 1 83 ? -8.883 21.875 14.852 1 89.44 83 PRO A CA 1
ATOM 644 C C . PRO A 1 83 ? -8.758 23.391 15.062 1 89.44 83 PRO A C 1
ATOM 646 O O . PRO A 1 83 ? -9.195 24.172 14.211 1 89.44 83 PRO A O 1
ATOM 649 N N . GLU A 1 84 ? -8.102 23.797 16.047 1 90.38 84 GLU A N 1
ATOM 650 C CA . GLU A 1 84 ? -8.023 25.188 16.453 1 90.38 84 GLU A CA 1
ATOM 651 C C . GLU A 1 84 ? -7.109 25.984 15.516 1 90.38 84 GLU A C 1
ATOM 653 O O . GLU A 1 84 ? -7.133 27.219 15.508 1 90.38 84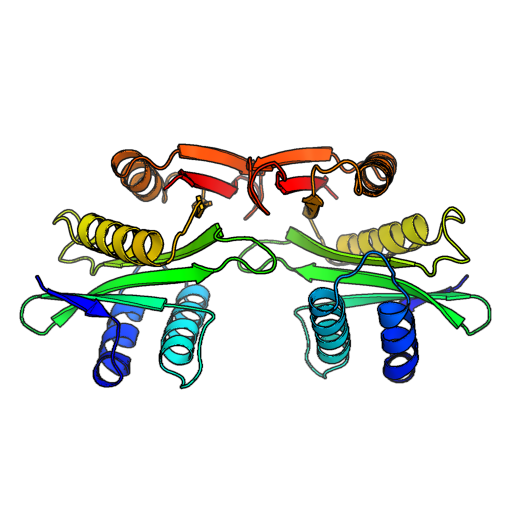 GLU A O 1
ATOM 658 N N . VAL A 1 85 ? -6.348 25.281 14.719 1 91.19 85 VAL A N 1
ATOM 659 C CA . VAL A 1 85 ? -5.379 26 13.891 1 91.19 85 VAL A CA 1
ATOM 660 C C . VAL A 1 85 ? -5.672 25.734 12.414 1 91.19 85 VAL A C 1
ATOM 662 O O . VAL A 1 85 ? -4.844 26.031 11.547 1 91.19 85 VAL A O 1
ATOM 665 N N . ARG A 1 86 ? -6.793 25.188 12.156 1 88 86 ARG A N 1
ATOM 666 C CA . ARG A 1 86 ? -7.168 24.922 10.766 1 88 86 ARG A CA 1
ATOM 667 C C . ARG A 1 86 ? -7.266 26.219 9.969 1 88 86 ARG A C 1
ATOM 669 O O . ARG A 1 86 ? -7.781 27.219 10.469 1 88 86 ARG A O 1
ATOM 676 N N . GLY A 1 87 ? -6.723 26.172 8.758 1 90.12 87 GLY A N 1
ATOM 677 C CA . GLY A 1 87 ? -6.785 27.344 7.895 1 90.12 87 GLY A CA 1
ATOM 678 C C . GLY A 1 87 ? -5.711 28.359 8.195 1 90.12 87 GLY A C 1
ATOM 679 O O . GLY A 1 87 ? -5.703 29.453 7.625 1 90.12 87 GLY A O 1
ATOM 680 N N . GLN A 1 88 ? -4.824 28.031 9.031 1 93.69 88 GLN A N 1
ATOM 681 C CA . GLN A 1 88 ? -3.809 28.984 9.445 1 93.69 88 GLN A CA 1
ATOM 682 C C . GLN A 1 88 ? -2.447 28.641 8.844 1 93.69 88 GLN A C 1
ATOM 684 O O . GLN A 1 88 ? -1.413 29.094 9.336 1 93.69 88 GLN A O 1
ATOM 689 N N . GLY A 1 89 ? -2.412 27.734 7.906 1 95.62 89 GLY A N 1
ATOM 690 C CA . GLY A 1 89 ? -1.196 27.5 7.145 1 95.62 89 GLY A CA 1
ATOM 691 C C . GLY A 1 89 ? -0.345 26.375 7.715 1 95.62 89 GLY A C 1
ATOM 692 O O . GLY A 1 89 ? 0.75 26.109 7.219 1 95.62 89 GLY A O 1
ATOM 693 N N . VAL A 1 90 ? -0.754 25.672 8.727 1 96.88 90 VAL A N 1
ATOM 694 C CA . VAL A 1 90 ? 0.01 24.609 9.367 1 96.88 90 VAL A CA 1
ATOM 695 C C . VAL A 1 90 ? 0.25 23.484 8.383 1 96.88 90 VAL A C 1
ATOM 697 O O . VAL A 1 90 ? 1.382 23.016 8.219 1 96.88 90 VAL A O 1
ATOM 700 N N . GLY A 1 91 ? -0.787 23.109 7.668 1 97.19 91 GLY A N 1
ATOM 701 C CA . GLY A 1 91 ? -0.66 22.047 6.68 1 97.19 91 GLY A CA 1
ATOM 702 C C . GLY A 1 91 ? 0.343 22.359 5.586 1 97.19 91 GLY A C 1
ATOM 703 O O . GLY A 1 91 ? 1.19 21.531 5.25 1 97.19 91 GLY A O 1
ATOM 704 N N . ALA A 1 92 ? 0.24 23.547 5.125 1 97.81 92 ALA A N 1
ATOM 705 C CA . ALA A 1 92 ? 1.137 23.984 4.059 1 97.81 92 ALA A CA 1
ATOM 706 C C . ALA A 1 92 ? 2.588 23.984 4.531 1 97.81 92 ALA A C 1
ATOM 708 O O . ALA A 1 92 ? 3.488 23.578 3.791 1 97.81 92 ALA A O 1
ATOM 709 N N . ALA A 1 93 ? 2.793 24.422 5.715 1 98.12 93 ALA A N 1
ATOM 710 C CA . ALA A 1 93 ? 4.137 24.469 6.281 1 98.12 93 ALA A CA 1
ATOM 711 C C . ALA A 1 93 ? 4.703 23.047 6.441 1 98.12 93 ALA A C 1
ATOM 713 O O . ALA A 1 93 ? 5.879 22.812 6.156 1 98.12 93 ALA A O 1
ATOM 714 N N . LEU A 1 94 ? 3.887 22.125 6.867 1 98.56 94 LEU A N 1
ATOM 715 C CA . LEU A 1 94 ? 4.297 20.75 7.062 1 98.56 94 LEU A CA 1
ATOM 716 C C . LEU A 1 94 ? 4.641 20.094 5.727 1 98.56 94 LEU A C 1
ATOM 718 O O . LEU A 1 94 ? 5.676 19.438 5.602 1 98.56 94 LEU A O 1
ATOM 722 N N . VAL A 1 95 ? 3.816 20.312 4.73 1 98.75 95 VAL A N 1
ATOM 723 C CA . VAL A 1 95 ? 4.059 19.734 3.412 1 98.75 95 VAL A CA 1
ATOM 724 C C . VAL A 1 95 ? 5.34 20.312 2.818 1 98.75 95 VAL A C 1
ATOM 726 O O . VAL A 1 95 ? 6.168 19.578 2.275 1 98.75 95 VAL A O 1
ATOM 729 N N . SER A 1 96 ? 5.5 21.578 2.947 1 98.62 96 SER A N 1
ATOM 730 C CA . SER A 1 96 ? 6.699 22.234 2.434 1 98.62 96 SER A CA 1
ATOM 731 C C . SER A 1 96 ? 7.957 21.672 3.098 1 98.62 96 SER A C 1
ATOM 733 O O . SER A 1 96 ? 8.969 21.453 2.432 1 98.62 96 SER A O 1
ATOM 735 N N . ALA A 1 97 ? 7.898 21.5 4.363 1 98.69 97 ALA A N 1
ATOM 736 C CA . ALA A 1 97 ? 9.031 20.938 5.094 1 98.69 97 ALA A CA 1
ATOM 737 C C . ALA A 1 97 ? 9.328 19.516 4.629 1 98.69 97 ALA A C 1
ATOM 739 O O . ALA A 1 97 ? 10.492 19.141 4.438 1 98.69 97 ALA A O 1
ATOM 740 N N . MET A 1 98 ? 8.281 18.688 4.473 1 98.81 98 MET A N 1
ATOM 741 C CA . MET A 1 98 ? 8.438 17.328 3.949 1 98.81 98 MET A CA 1
ATOM 742 C C . MET A 1 98 ? 9.102 17.359 2.574 1 98.81 98 MET A C 1
ATOM 744 O O . MET A 1 98 ? 10.055 16.625 2.326 1 98.81 98 MET A O 1
ATOM 748 N N . GLU A 1 99 ? 8.633 18.25 1.717 1 98.81 99 GLU A N 1
ATOM 749 C CA . GLU A 1 99 ? 9.188 18.344 0.37 1 98.81 99 GLU A CA 1
ATOM 750 C C . GLU A 1 99 ? 10.656 18.75 0.408 1 98.81 99 GLU A C 1
ATOM 752 O O . GLU A 1 99 ? 11.469 18.234 -0.367 1 98.81 99 GLU A O 1
ATOM 757 N N . GLY A 1 100 ? 10.945 19.703 1.233 1 98.62 100 GLY A N 1
ATOM 758 C CA . GLY A 1 100 ? 12.336 20.094 1.41 1 98.62 100 GLY A CA 1
ATOM 759 C C . GLY A 1 100 ? 13.227 18.938 1.834 1 98.62 100 GLY A C 1
ATOM 760 O O . GLY A 1 100 ? 14.312 18.734 1.284 1 98.62 100 GLY A O 1
ATOM 761 N N . ASP A 1 101 ? 12.789 18.156 2.801 1 98.56 101 ASP A N 1
ATOM 762 C CA . ASP A 1 101 ? 13.523 16.969 3.258 1 98.56 101 ASP A CA 1
ATOM 763 C C . ASP A 1 101 ? 13.711 15.969 2.121 1 98.56 101 ASP A C 1
ATOM 765 O O . ASP A 1 101 ? 14.812 15.453 1.922 1 98.56 101 ASP A O 1
ATOM 769 N N . LEU A 1 102 ? 12.664 15.75 1.372 1 98.56 102 LEU A N 1
ATOM 770 C CA . LEU A 1 102 ? 12.703 14.766 0.298 1 98.56 102 LEU A CA 1
ATOM 771 C C . LEU A 1 102 ? 13.609 15.227 -0.835 1 98.56 102 LEU A C 1
ATOM 773 O O . LEU A 1 102 ? 14.273 14.414 -1.479 1 98.56 102 LEU A O 1
ATOM 777 N N . ARG A 1 103 ? 13.664 16.531 -1.078 1 98.38 103 ARG A N 1
ATOM 778 C CA . ARG A 1 103 ? 14.594 17.062 -2.068 1 98.38 103 ARG A CA 1
ATOM 779 C C . ARG A 1 103 ? 16.047 16.812 -1.647 1 98.38 103 ARG A C 1
ATOM 781 O O . ARG A 1 103 ? 16.875 16.438 -2.473 1 98.38 103 ARG A O 1
ATOM 788 N N . ARG A 1 104 ? 16.281 16.984 -0.42 1 97.81 104 ARG A N 1
ATOM 789 C CA . ARG A 1 104 ? 17.625 16.766 0.092 1 97.81 104 ARG A CA 1
ATOM 790 C C . ARG A 1 104 ? 18.016 15.289 -0.034 1 97.81 104 ARG A C 1
ATOM 792 O O . ARG A 1 104 ? 19.203 14.969 -0.153 1 97.81 104 ARG A O 1
ATOM 799 N N . ARG A 1 105 ? 17.047 14.406 -0.059 1 97 105 ARG A N 1
ATOM 800 C CA . ARG A 1 105 ? 17.266 12.969 -0.174 1 97 105 ARG A CA 1
ATOM 801 C C . ARG A 1 105 ? 17.172 12.516 -1.626 1 97 105 ARG A C 1
ATOM 803 O O . ARG A 1 105 ? 17.094 11.312 -1.902 1 97 105 ARG A O 1
ATOM 810 N N . ASN A 1 106 ? 16.984 13.43 -2.539 1 97.38 106 ASN A N 1
ATOM 811 C CA . ASN A 1 106 ? 16.875 13.172 -3.971 1 97.38 106 ASN A CA 1
ATOM 812 C C . ASN A 1 106 ? 15.578 12.43 -4.305 1 97.38 106 ASN A C 1
ATOM 814 O O . ASN A 1 106 ? 15.57 11.562 -5.176 1 97.38 106 ASN A O 1
ATOM 818 N N . GLY A 1 107 ? 14.586 12.766 -3.514 1 98.31 107 GLY A N 1
ATOM 819 C CA . GLY A 1 107 ? 13.273 12.227 -3.84 1 98.31 107 GLY A CA 1
ATOM 820 C C . GLY A 1 107 ? 12.781 12.648 -5.215 1 98.31 107 GLY A C 1
ATOM 821 O O . GLY A 1 107 ? 13.078 13.75 -5.672 1 98.31 107 GLY A O 1
ATOM 822 N N . ARG A 1 108 ? 11.945 11.781 -5.812 1 98.44 108 ARG A N 1
ATOM 823 C CA . ARG A 1 108 ? 11.484 12.039 -7.176 1 98.44 108 ARG A CA 1
ATOM 824 C C . ARG A 1 108 ? 9.977 12.289 -7.207 1 98.44 108 ARG A C 1
ATOM 826 O O . ARG A 1 108 ? 9.516 13.227 -7.852 1 98.44 108 ARG A O 1
ATOM 833 N N . LEU A 1 109 ? 9.234 11.453 -6.52 1 98.75 109 LEU A N 1
ATOM 834 C CA . LEU A 1 109 ? 7.781 11.414 -6.629 1 98.75 109 LEU A CA 1
ATOM 835 C C . LEU A 1 109 ? 7.137 11.266 -5.254 1 98.75 109 LEU A C 1
ATOM 837 O O . LEU A 1 109 ? 7.598 10.461 -4.434 1 98.75 109 LEU A O 1
ATOM 841 N N . ILE A 1 110 ? 6.168 12.062 -4.992 1 98.88 110 ILE A N 1
ATOM 842 C CA . ILE A 1 110 ? 5.359 11.906 -3.787 1 98.88 110 ILE A CA 1
ATOM 843 C C . ILE A 1 110 ? 3.963 11.414 -4.16 1 98.88 110 ILE A C 1
ATOM 845 O O . ILE A 1 110 ? 3.332 11.953 -5.074 1 98.88 110 ILE A O 1
ATOM 849 N N . ARG A 1 111 ? 3.51 10.383 -3.516 1 98.88 111 ARG A N 1
ATOM 850 C CA . ARG A 1 111 ? 2.158 9.867 -3.693 1 98.88 111 ARG A CA 1
ATOM 851 C C . ARG A 1 111 ? 1.302 10.141 -2.459 1 98.88 111 ARG A C 1
ATOM 853 O O . ARG A 1 111 ? 1.764 9.969 -1.329 1 98.88 111 ARG A O 1
ATOM 860 N N . VAL A 1 112 ? 0.116 10.578 -2.668 1 98.56 112 VAL A N 1
ATOM 861 C CA . VAL A 1 112 ? -0.915 10.742 -1.648 1 98.56 112 VAL A CA 1
ATOM 862 C C . VAL A 1 112 ? -2.168 9.969 -2.051 1 98.56 112 VAL A C 1
ATOM 864 O O . VAL A 1 112 ? -2.633 10.078 -3.188 1 98.56 112 VAL A O 1
ATOM 867 N N . GLU A 1 113 ? -2.678 9.195 -1.173 1 97.75 113 GLU A N 1
ATOM 868 C CA . GLU A 1 113 ? -3.949 8.508 -1.373 1 97.75 113 GLU A CA 1
ATOM 869 C C . GLU A 1 113 ? -5.051 9.125 -0.52 1 97.75 113 GLU A C 1
ATOM 871 O O . GLU A 1 113 ? -4.84 9.43 0.657 1 97.75 113 GLU A O 1
ATOM 876 N N . THR A 1 114 ? -6.176 9.422 -1.103 1 96.44 114 THR A N 1
ATOM 877 C CA . THR A 1 114 ? -7.273 10.047 -0.375 1 96.44 114 THR A CA 1
ATOM 878 C C . THR A 1 114 ? -8.617 9.602 -0.938 1 96.44 114 THR A C 1
ATOM 880 O O . THR A 1 114 ? -8.68 8.969 -1.995 1 96.44 114 THR A O 1
ATOM 883 N N . SER A 1 115 ? -9.695 9.891 -0.209 1 95.81 115 SER A N 1
ATOM 884 C CA . SER A 1 115 ? -11.055 9.484 -0.57 1 95.81 115 SER A CA 1
ATOM 885 C C . SER A 1 115 ? -11.688 10.484 -1.534 1 95.81 115 SER A C 1
ATOM 887 O O . SER A 1 115 ? -11.422 11.688 -1.455 1 95.81 115 SER A O 1
ATOM 889 N N . ALA A 1 116 ? -12.586 9.992 -2.342 1 97.19 116 ALA A N 1
ATOM 890 C CA . ALA A 1 116 ? -13.289 10.836 -3.307 1 97.19 116 ALA A CA 1
ATOM 891 C C . ALA A 1 116 ? -14.555 11.438 -2.691 1 97.19 116 ALA A C 1
ATOM 893 O O . ALA A 1 116 ? -15.219 12.266 -3.316 1 97.19 116 ALA A O 1
ATOM 894 N N . THR A 1 117 ? -14.867 11.031 -1.539 1 95.62 117 THR A N 1
ATOM 895 C CA . THR A 1 117 ? -16.125 11.5 -0.953 1 95.62 117 THR A CA 1
ATOM 896 C C . THR A 1 117 ? -16.062 13 -0.673 1 95.62 117 T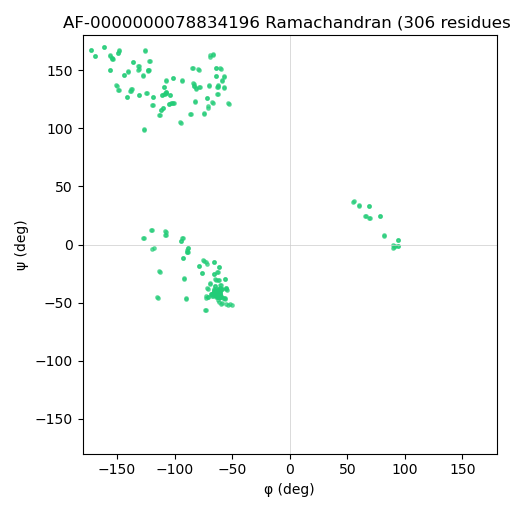HR A C 1
ATOM 898 O O . THR A 1 117 ? -14.977 13.578 -0.584 1 95.62 117 THR A O 1
ATOM 901 N N . GLU A 1 118 ? -17.188 13.539 -0.479 1 94.56 118 GLU A N 1
ATOM 902 C CA . GLU A 1 118 ? -17.312 14.984 -0.271 1 94.56 118 GLU A CA 1
ATOM 903 C C . GLU A 1 118 ? -16.609 15.414 1.019 1 94.56 118 GLU A C 1
ATOM 905 O O . GLU A 1 118 ? -16.062 16.516 1.098 1 94.56 118 GLU A O 1
ATOM 910 N N . ALA A 1 119 ? -16.609 14.5 1.945 1 89.94 119 ALA A N 1
ATOM 911 C CA . ALA A 1 119 ? -15.992 14.805 3.234 1 89.94 119 ALA A CA 1
ATOM 912 C C . ALA A 1 119 ? -14.508 15.117 3.068 1 89.94 119 ALA A C 1
ATOM 914 O O . ALA A 1 119 ? -13.93 15.844 3.879 1 89.94 119 ALA A O 1
ATOM 915 N N . TYR A 1 120 ? -13.906 14.688 1.927 1 92.19 120 TYR A N 1
ATOM 916 C CA . TYR A 1 120 ? -12.477 14.891 1.715 1 92.19 120 TYR A CA 1
ATOM 917 C C . TYR A 1 120 ? -12.227 15.961 0.662 1 92.19 120 TYR A C 1
ATOM 919 O O . TYR A 1 120 ? -11.094 16.141 0.21 1 92.19 120 TYR A O 1
ATOM 927 N N . GLY A 1 121 ? -13.289 16.578 0.299 1 93.62 121 GLY A N 1
ATOM 928 C CA . GLY A 1 121 ? -13.18 17.703 -0.633 1 93.62 121 GLY A CA 1
ATOM 929 C C . GLY A 1 121 ? -12.148 18.734 -0.214 1 93.62 121 GLY A C 1
ATOM 930 O O . GLY A 1 121 ? -11.266 19.078 -0.994 1 93.62 121 GLY A O 1
ATOM 931 N N . PRO A 1 122 ? -12.219 19.219 1.031 1 90.81 122 PRO A N 1
ATOM 932 C CA . PRO A 1 122 ? -11.227 20.188 1.501 1 90.81 122 PRO A CA 1
ATOM 933 C C . PRO A 1 122 ? -9.805 19.641 1.445 1 90.81 122 PRO A C 1
ATOM 935 O O . PRO A 1 122 ? -8.875 20.391 1.105 1 90.81 122 PRO A O 1
ATOM 938 N N . THR A 1 123 ? -9.602 18.375 1.763 1 91.69 123 THR A N 1
ATOM 939 C CA . THR A 1 123 ? -8.297 17.734 1.694 1 91.69 123 THR A CA 1
ATOM 940 C C . THR A 1 123 ? -7.758 17.75 0.265 1 91.69 123 THR A C 1
ATOM 942 O O . THR A 1 123 ? -6.605 18.125 0.032 1 91.69 123 THR A O 1
ATOM 945 N N . ARG A 1 124 ? -8.57 17.422 -0.668 1 96.25 124 ARG A N 1
ATOM 946 C CA . ARG A 1 124 ? -8.172 17.422 -2.072 1 96.25 124 ARG A CA 1
ATOM 947 C C . ARG A 1 124 ? -7.859 18.828 -2.555 1 96.25 124 ARG A C 1
ATOM 949 O O . ARG A 1 124 ? -6.91 19.047 -3.312 1 96.25 124 ARG A O 1
ATOM 956 N N . GLY A 1 125 ? -8.672 19.797 -2.121 1 96.31 125 GLY A N 1
ATOM 957 C CA . GLY A 1 125 ? -8.398 21.188 -2.43 1 96.31 125 GLY A CA 1
ATOM 958 C C . GLY A 1 125 ? -7.066 21.672 -1.882 1 96.31 125 GLY A C 1
ATOM 959 O O . GLY A 1 125 ? -6.332 22.391 -2.562 1 96.31 125 GLY A O 1
ATOM 960 N N . PHE A 1 126 ? -6.801 21.25 -0.706 1 96.62 126 PHE A N 1
ATOM 961 C CA . PHE A 1 126 ? -5.527 21.578 -0.074 1 96.62 126 PHE A CA 1
ATOM 962 C C . PHE A 1 126 ? -4.359 21.062 -0.905 1 96.62 126 PHE A C 1
ATOM 964 O O . PHE A 1 126 ? -3.441 21.812 -1.231 1 96.62 126 PHE A O 1
ATOM 971 N N . TYR A 1 127 ? -4.383 19.781 -1.297 1 98.06 127 TYR A N 1
ATOM 972 C CA . TYR A 1 127 ? -3.293 19.203 -2.062 1 98.06 127 TYR A CA 1
ATOM 973 C C . TYR A 1 127 ? -3.172 19.859 -3.434 1 98.06 127 TYR A C 1
ATOM 975 O O . TYR A 1 127 ? -2.066 20.016 -3.955 1 98.06 127 TYR A O 1
ATOM 983 N N . ALA A 1 128 ? -4.293 20.203 -3.982 1 98.12 128 ALA A N 1
ATOM 984 C CA . ALA A 1 128 ? -4.262 20.922 -5.254 1 98.12 128 ALA A CA 1
ATOM 985 C C . ALA A 1 128 ? -3.51 22.25 -5.117 1 98.12 128 ALA A C 1
ATOM 987 O O . ALA A 1 128 ? -2.697 22.594 -5.977 1 98.12 128 ALA A O 1
ATOM 988 N N . SER A 1 129 ? -3.805 22.953 -4.062 1 97.56 129 SER A N 1
ATOM 989 C CA . SER A 1 129 ? -3.135 24.219 -3.82 1 97.56 129 SER A CA 1
ATOM 990 C C . SER A 1 129 ? -1.636 24.031 -3.617 1 97.56 129 SER A C 1
ATOM 992 O O . SER A 1 129 ? -0.849 24.953 -3.832 1 97.56 129 SER A O 1
ATOM 994 N N . MET A 1 130 ? -1.237 22.844 -3.215 1 98 130 MET A N 1
ATOM 995 C CA . MET A 1 130 ? 0.167 22.5 -3.014 1 98 130 MET A CA 1
ATOM 996 C C . MET A 1 130 ? 0.76 21.875 -4.273 1 98 130 MET A C 1
ATOM 998 O O . MET A 1 130 ? 1.856 21.312 -4.234 1 98 130 MET A O 1
ATOM 1002 N N . LYS A 1 131 ? 0.007 21.828 -5.402 1 98.38 131 LYS A N 1
ATOM 1003 C CA . LYS A 1 131 ? 0.432 21.438 -6.742 1 98.38 131 LYS A CA 1
ATOM 1004 C C . LYS A 1 131 ? 0.512 19.922 -6.871 1 98.38 131 LYS A C 1
ATOM 1006 O O . LYS A 1 131 ? 1.316 19.406 -7.645 1 98.38 131 LYS A O 1
ATOM 1011 N N . TYR A 1 132 ? -0.236 19.25 -6.035 1 98.81 132 TYR A N 1
ATOM 1012 C CA . TYR A 1 132 ? -0.495 17.844 -6.27 1 98.81 132 TYR A CA 1
ATOM 1013 C C . TYR A 1 132 ? -1.646 17.656 -7.25 1 98.81 132 TYR A C 1
ATOM 1015 O O . TYR A 1 132 ? -2.658 18.344 -7.172 1 98.81 132 TYR A O 1
ATOM 1023 N N . GLY A 1 133 ? -1.454 16.703 -8.141 1 98.31 133 GLY A N 1
ATOM 1024 C CA . GLY A 1 133 ? -2.49 16.438 -9.125 1 98.31 133 GLY A CA 1
ATOM 1025 C C . GLY A 1 133 ? -2.982 15 -9.102 1 98.31 133 GLY A C 1
ATOM 1026 O O . GLY A 1 133 ? -2.223 14.086 -8.781 1 98.31 133 GLY A O 1
ATOM 1027 N N . GLU A 1 134 ? -4.234 14.812 -9.438 1 98.44 134 GLU A N 1
ATOM 1028 C CA . GLU A 1 134 ? -4.789 13.469 -9.539 1 98.44 134 GLU A CA 1
ATOM 1029 C C . GLU A 1 134 ? -4.16 12.695 -10.695 1 98.44 134 GLU A C 1
ATOM 1031 O O . GLU A 1 134 ? -4.207 13.141 -11.844 1 98.44 134 GLU A O 1
ATOM 1036 N N . GLU A 1 135 ? -3.598 11.625 -10.414 1 98.5 135 GLU A N 1
ATOM 1037 C CA . GLU A 1 135 ? -2.947 10.828 -11.445 1 98.5 135 GLU A CA 1
ATOM 1038 C C . GLU A 1 135 ? -3.678 9.5 -11.656 1 98.5 135 GLU A C 1
ATOM 1040 O O . GLU A 1 135 ? -3.539 8.875 -12.703 1 98.5 135 GLU A O 1
ATOM 1045 N N . ALA A 1 136 ? -4.391 9.078 -10.695 1 98.69 136 ALA A N 1
ATOM 1046 C CA . ALA A 1 136 ? -5.082 7.797 -10.789 1 98.69 136 ALA A CA 1
ATOM 1047 C C . ALA A 1 136 ? -6.316 7.773 -9.891 1 98.69 136 ALA A C 1
ATOM 1049 O O . ALA A 1 136 ? -6.445 8.594 -8.977 1 98.69 136 ALA A O 1
ATOM 1050 N N . ARG A 1 137 ? -7.18 6.887 -10.195 1 98.5 137 ARG A N 1
ATOM 1051 C CA . ARG A 1 137 ? -8.414 6.668 -9.445 1 98.5 137 ARG A CA 1
ATOM 1052 C C . ARG A 1 137 ? -8.867 5.215 -9.547 1 98.5 137 ARG A C 1
ATOM 1054 O O . ARG A 1 137 ? -8.766 4.602 -10.609 1 98.5 137 ARG A O 1
ATOM 1061 N N . ILE A 1 138 ? -9.281 4.664 -8.492 1 98.81 138 ILE A N 1
ATOM 1062 C CA . ILE A 1 138 ? -9.891 3.338 -8.477 1 98.81 138 ILE A CA 1
ATOM 1063 C C . ILE A 1 138 ? -11.312 3.43 -7.941 1 98.81 138 ILE A C 1
ATOM 1065 O O . ILE A 1 138 ? -11.531 3.82 -6.793 1 98.81 138 ILE A O 1
ATOM 1069 N N . ARG A 1 139 ? -12.289 3.037 -8.727 1 98.31 139 ARG A N 1
ATOM 1070 C CA . ARG A 1 139 ? -13.703 3.156 -8.375 1 98.31 139 ARG A CA 1
ATOM 1071 C C . ARG A 1 139 ? -14.07 2.184 -7.262 1 98.31 139 ARG A C 1
ATOM 1073 O O . ARG A 1 139 ? -13.625 1.035 -7.258 1 98.31 139 ARG A O 1
ATOM 1080 N N . ASP A 1 140 ? -14.852 2.682 -6.285 1 98.38 140 ASP A N 1
ATOM 1081 C CA . ASP A 1 140 ? -15.438 1.868 -5.227 1 98.38 140 ASP A CA 1
ATOM 1082 C C . ASP A 1 140 ? -14.352 1.18 -4.398 1 98.38 140 ASP A C 1
ATOM 1084 O O . ASP A 1 140 ? -14.539 0.053 -3.936 1 98.38 140 ASP A O 1
ATOM 1088 N N . PHE A 1 141 ? -13.273 1.828 -4.258 1 98.56 141 PHE A N 1
ATOM 1089 C CA . PHE A 1 141 ? -12.109 1.191 -3.648 1 98.56 141 PHE A CA 1
ATOM 1090 C C . PHE A 1 141 ? -12.312 1.011 -2.148 1 98.56 141 PHE A C 1
ATOM 1092 O O . PHE A 1 141 ? -12.203 -0.103 -1.632 1 98.56 141 PHE A O 1
ATOM 1099 N N . TYR A 1 142 ? -12.57 2.102 -1.486 1 97 142 TYR A N 1
ATOM 1100 C CA . TYR A 1 142 ? -12.719 2.02 -0.038 1 97 142 TYR A CA 1
ATOM 1101 C C . TYR A 1 142 ? -14.016 1.313 0.338 1 97 142 TYR A C 1
ATOM 1103 O O . TYR A 1 142 ? -14.047 0.517 1.278 1 97 142 TYR A O 1
ATOM 1111 N N . LYS A 1 143 ? -15.031 1.637 -0.276 1 97.25 143 LYS A N 1
ATOM 1112 C CA . LYS A 1 143 ? -16.359 1.029 -0.262 1 97.25 143 LYS A CA 1
ATOM 1113 C C . LYS A 1 143 ? -17.172 1.458 -1.479 1 97.25 143 LYS A C 1
ATOM 1115 O O . LYS A 1 143 ? -16.734 2.316 -2.252 1 97.25 143 LYS A O 1
ATOM 1120 N N . VAL A 1 144 ? -18.359 0.806 -1.712 1 97.25 144 VAL A N 1
ATOM 1121 C CA . VAL A 1 144 ? -19.219 1.212 -2.818 1 97.25 144 VAL A CA 1
ATOM 1122 C C . VAL A 1 144 ? -19.516 2.709 -2.727 1 97.25 144 VAL A C 1
ATOM 1124 O O . VAL A 1 144 ? -19.953 3.199 -1.681 1 97.25 144 VAL A O 1
ATOM 1127 N N . GLY A 1 145 ? -19.172 3.451 -3.738 1 97.69 145 GLY A N 1
ATOM 1128 C CA . GLY A 1 145 ? -19.422 4.883 -3.771 1 97.69 145 GLY A CA 1
ATOM 1129 C C . GLY A 1 145 ? -18.25 5.711 -3.277 1 97.69 145 GLY A C 1
ATOM 1130 O O . GLY A 1 145 ? -18.297 6.941 -3.318 1 97.69 145 GLY A O 1
ATOM 1131 N N . ASP A 1 146 ? -17.203 5.094 -2.871 1 98.12 146 ASP A N 1
ATOM 1132 C CA . ASP A 1 146 ? -16.031 5.789 -2.344 1 98.12 146 ASP A CA 1
ATOM 1133 C C . ASP A 1 146 ? -14.758 5.363 -3.072 1 98.12 146 ASP A C 1
ATOM 1135 O O . ASP A 1 146 ? -14.141 4.355 -2.717 1 98.12 146 ASP A O 1
ATOM 1139 N N . ASP A 1 147 ? -14.375 6.191 -4.012 1 98.69 147 ASP A N 1
ATOM 1140 C CA . ASP A 1 147 ? -13.211 5.926 -4.848 1 98.69 147 ASP A CA 1
ATOM 1141 C C . ASP A 1 147 ? -11.914 6.258 -4.113 1 98.69 147 ASP A C 1
ATOM 1143 O O . ASP A 1 147 ? -11.906 7.102 -3.213 1 98.69 147 ASP A O 1
ATOM 1147 N N . LEU A 1 148 ? -10.875 5.559 -4.453 1 98.56 148 LEU A N 1
ATOM 1148 C CA . LEU A 1 148 ? -9.523 5.988 -4.137 1 98.56 148 LEU A CA 1
ATOM 1149 C C . LEU A 1 148 ? -9.023 7.004 -5.16 1 98.56 148 LEU A C 1
ATOM 1151 O O . LEU A 1 148 ? -9.047 6.742 -6.367 1 98.56 148 LEU A O 1
ATOM 1155 N N . ILE A 1 149 ? -8.648 8.117 -4.719 1 98.56 149 ILE A N 1
ATOM 1156 C CA . ILE A 1 149 ? -7.961 9.117 -5.527 1 98.56 149 ILE A CA 1
ATOM 1157 C C . ILE A 1 149 ? -6.477 9.125 -5.184 1 98.56 149 ILE A C 1
ATOM 1159 O O . ILE A 1 149 ? -6.102 9.188 -4.012 1 98.56 149 ILE A O 1
ATOM 1163 N N . ILE A 1 150 ? -5.664 9.023 -6.199 1 98.81 150 ILE A N 1
ATOM 1164 C CA . ILE A 1 150 ? -4.223 9.07 -6 1 98.81 150 ILE A CA 1
ATOM 1165 C C . ILE A 1 150 ? -3.668 10.375 -6.562 1 98.81 150 ILE A C 1
ATOM 1167 O O . ILE A 1 150 ? -3.785 10.648 -7.762 1 98.81 150 ILE A O 1
ATOM 1171 N N . LEU A 1 151 ? -3.107 11.164 -5.691 1 98.88 151 LEU A N 1
ATOM 1172 C CA . LEU A 1 151 ? -2.445 12.414 -6.043 1 98.88 151 LEU A CA 1
ATOM 1173 C C . LEU A 1 151 ? -0.931 12.242 -6.059 1 98.88 151 LEU A C 1
ATOM 1175 O O . LEU A 1 151 ? -0.373 11.531 -5.219 1 98.88 151 LEU A O 1
ATOM 1179 N N . THR A 1 152 ? -0.305 12.938 -7.02 1 98.88 152 THR A N 1
ATOM 1180 C CA . THR A 1 152 ? 1.151 12.875 -7.055 1 98.88 152 THR A CA 1
ATOM 1181 C C . THR A 1 152 ? 1.749 14.258 -7.285 1 98.88 152 THR A C 1
ATOM 1183 O O . THR A 1 152 ? 1.059 15.164 -7.746 1 98.88 152 THR A O 1
ATOM 1186 N N . LYS A 1 153 ? 2.896 14.43 -6.914 1 98.81 153 LYS A N 1
ATOM 1187 C CA . LYS A 1 153 ? 3.729 15.594 -7.207 1 98.81 153 LYS A CA 1
ATOM 1188 C C . LYS A 1 153 ? 5.172 15.188 -7.48 1 98.81 153 LYS A C 1
ATOM 1190 O O . LYS A 1 153 ? 5.766 14.43 -6.707 1 98.81 153 LYS A O 1
ATOM 1195 N N . ARG A 1 154 ? 5.734 15.602 -8.594 1 98.25 154 ARG A N 1
ATOM 1196 C CA . ARG A 1 154 ? 7.141 15.383 -8.906 1 98.25 154 ARG A CA 1
ATOM 1197 C C . ARG A 1 154 ? 8.016 16.453 -8.258 1 98.25 154 ARG A C 1
ATOM 1199 O O . ARG A 1 154 ? 7.66 17.625 -8.242 1 98.25 154 ARG A O 1
ATOM 1206 N N . LEU A 1 155 ? 9.055 16.031 -7.723 1 96.81 155 LEU A N 1
ATOM 1207 C CA . LEU A 1 155 ? 9.969 16.953 -7.055 1 96.81 155 LEU A CA 1
ATOM 1208 C C . LEU A 1 155 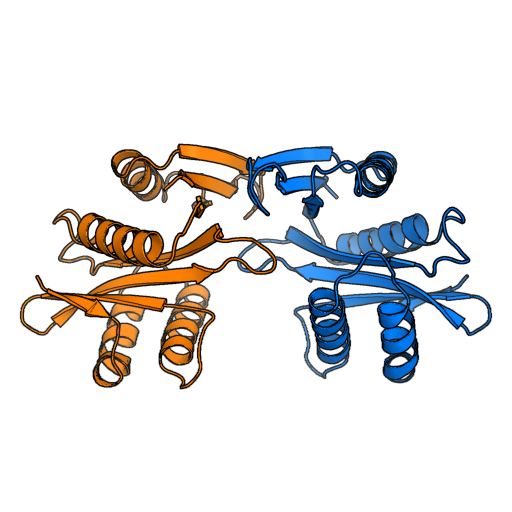? 11.062 17.422 -8.008 1 96.81 155 LEU A C 1
ATOM 1210 O O . LEU A 1 155 ? 11.461 16.688 -8.914 1 96.81 155 LEU A O 1
ATOM 1214 N N . MET B 1 1 ? -3.141 -31.922 -9.727 1 89.31 1 MET B N 1
ATOM 1215 C CA . MET B 1 1 ? -2.66 -30.75 -9 1 89.31 1 MET B CA 1
ATOM 1216 C C . MET B 1 1 ? -3.615 -30.391 -7.867 1 89.31 1 MET B C 1
ATOM 1218 O O . MET B 1 1 ? -4.828 -30.312 -8.07 1 89.31 1 MET B O 1
ATOM 1222 N N . ASP B 1 2 ? -3.137 -30.297 -6.691 1 95.75 2 ASP B N 1
ATOM 1223 C CA . ASP B 1 2 ? -3.922 -29.969 -5.508 1 95.75 2 ASP B CA 1
ATOM 1224 C C . ASP B 1 2 ? -3.734 -28.516 -5.113 1 95.75 2 ASP B C 1
ATOM 1226 O O . ASP B 1 2 ? -2.604 -28.047 -4.926 1 95.75 2 ASP B O 1
ATOM 1230 N N . ILE B 1 3 ? -4.855 -27.734 -5.055 1 98.25 3 ILE B N 1
ATOM 1231 C CA . ILE B 1 3 ? -4.867 -26.328 -4.637 1 98.25 3 ILE B CA 1
ATOM 1232 C C . ILE B 1 3 ? -5.449 -26.219 -3.23 1 98.25 3 ILE B C 1
ATOM 1234 O O . ILE B 1 3 ? -6.605 -26.578 -3 1 98.25 3 ILE B O 1
ATOM 1238 N N . ARG B 1 4 ? -4.711 -25.703 -2.297 1 97.94 4 ARG B N 1
ATOM 1239 C CA . ARG B 1 4 ? -5.121 -25.734 -0.897 1 97.94 4 ARG B CA 1
ATOM 1240 C C . ARG B 1 4 ? -4.457 -24.625 -0.106 1 97.94 4 ARG B C 1
ATOM 1242 O O . ARG B 1 4 ? -3.443 -24.062 -0.537 1 97.94 4 ARG B O 1
ATOM 1249 N N . PRO B 1 5 ? -4.992 -24.297 1.067 1 97.5 5 PRO B N 1
ATOM 1250 C CA . PRO B 1 5 ? -4.309 -23.328 1.929 1 97.5 5 PRO B CA 1
ATOM 1251 C C . PRO B 1 5 ? -2.943 -23.828 2.4 1 97.5 5 PRO B C 1
ATOM 1253 O O . PRO B 1 5 ? -2.732 -25.031 2.531 1 97.5 5 PRO B O 1
ATOM 1256 N N . ILE B 1 6 ? -2.057 -22.922 2.666 1 97.81 6 ILE B N 1
ATOM 1257 C CA . ILE B 1 6 ? -0.732 -23.234 3.193 1 97.81 6 ILE B CA 1
ATOM 1258 C C . ILE B 1 6 ? -0.864 -23.859 4.578 1 97.81 6 ILE B C 1
ATOM 1260 O O . ILE B 1 6 ? -1.778 -23.531 5.336 1 97.81 6 ILE B O 1
ATOM 1264 N N . GLU B 1 7 ? -0.02 -24.766 4.898 1 96.56 7 GLU B N 1
ATOM 1265 C CA . GLU B 1 7 ? 0.074 -25.422 6.203 1 96.56 7 GLU B CA 1
ATOM 1266 C C . GLU B 1 7 ? 1.484 -25.312 6.773 1 96.56 7 GLU B C 1
ATOM 1268 O O . GLU B 1 7 ? 2.422 -24.953 6.059 1 96.56 7 GLU B O 1
ATOM 1273 N N . GLU B 1 8 ? 1.58 -25.625 8.031 1 96.44 8 GLU B N 1
ATOM 1274 C CA . GLU B 1 8 ? 2.873 -25.531 8.703 1 96.44 8 GLU B CA 1
ATOM 1275 C C . GLU B 1 8 ? 3.934 -26.359 7.965 1 96.44 8 GLU B C 1
ATOM 1277 O O . GLU B 1 8 ? 5.074 -25.922 7.824 1 96.44 8 GLU B O 1
ATOM 1282 N N . LYS B 1 9 ? 3.59 -27.453 7.453 1 96 9 LYS B N 1
ATOM 1283 C CA . LYS B 1 9 ? 4.527 -28.359 6.777 1 96 9 LYS B CA 1
ATOM 1284 C C . LYS B 1 9 ? 5.074 -27.719 5.504 1 96 9 LYS B C 1
ATOM 1286 O O . LYS B 1 9 ? 6.074 -28.172 4.949 1 96 9 LYS B O 1
ATOM 1291 N N . ASP B 1 10 ? 4.395 -26.641 5.062 1 97 10 ASP B N 1
ATOM 1292 C CA . ASP B 1 10 ? 4.77 -26.016 3.797 1 97 10 ASP B CA 1
ATOM 1293 C C . ASP B 1 10 ? 5.828 -24.938 4.012 1 97 10 ASP B C 1
ATOM 1295 O O . ASP B 1 10 ? 6.328 -24.344 3.047 1 97 10 ASP B O 1
ATOM 1299 N N . ARG B 1 11 ? 6.172 -24.656 5.223 1 96 11 ARG B N 1
ATOM 1300 C CA . ARG B 1 11 ? 7.066 -23.547 5.535 1 96 11 ARG B CA 1
ATOM 1301 C C . ARG B 1 11 ? 8.375 -23.672 4.762 1 96 11 ARG B C 1
ATOM 1303 O O . ARG B 1 11 ? 8.773 -22.734 4.062 1 96 11 ARG B O 1
ATOM 1310 N N . ALA B 1 12 ? 9.039 -24.812 4.82 1 96.31 12 ALA B N 1
ATOM 1311 C CA . ALA B 1 12 ? 10.32 -24.984 4.145 1 96.31 12 ALA B CA 1
ATOM 1312 C C . ALA B 1 12 ? 10.133 -25.078 2.633 1 96.31 12 ALA B C 1
ATOM 1314 O O . ALA B 1 12 ? 10.844 -24.422 1.873 1 96.31 12 ALA B O 1
ATOM 1315 N N . PRO B 1 13 ? 9.156 -25.844 2.111 1 96.69 13 PRO B N 1
ATOM 1316 C CA . PRO B 1 13 ? 8.961 -25.938 0.663 1 96.69 13 PRO B CA 1
ATOM 1317 C C . PRO B 1 13 ? 8.648 -24.594 0.02 1 96.69 13 PRO B C 1
ATOM 1319 O O . PRO B 1 13 ? 9.102 -24.312 -1.095 1 96.69 13 PRO B O 1
ATOM 1322 N N . ILE B 1 14 ? 7.875 -23.719 0.672 1 97 14 ILE B N 1
ATOM 1323 C CA . ILE B 1 14 ? 7.512 -22.438 0.066 1 97 14 ILE B CA 1
ATOM 1324 C C . ILE B 1 14 ? 8.734 -21.531 0.02 1 97 14 ILE B C 1
ATOM 1326 O O . ILE B 1 14 ? 8.914 -20.781 -0.943 1 97 14 ILE B O 1
ATOM 1330 N N . ALA B 1 15 ? 9.523 -21.594 1.07 1 96.56 15 ALA B N 1
ATOM 1331 C CA . ALA B 1 15 ? 10.766 -20.828 1.053 1 96.56 15 ALA B CA 1
ATOM 1332 C C . ALA B 1 15 ? 11.672 -21.281 -0.089 1 96.56 15 ALA B C 1
ATOM 1334 O O . ALA B 1 15 ? 12.25 -20.453 -0.797 1 96.56 15 ALA B O 1
ATOM 1335 N N . ALA B 1 16 ? 11.781 -22.562 -0.265 1 95.88 16 ALA B N 1
ATOM 1336 C CA . ALA B 1 16 ? 12.586 -23.125 -1.344 1 95.88 16 ALA B CA 1
ATOM 1337 C C . ALA B 1 16 ? 12.055 -22.703 -2.709 1 95.88 16 ALA B C 1
ATOM 1339 O O . ALA B 1 16 ? 12.828 -22.359 -3.605 1 95.88 16 ALA B O 1
ATOM 1340 N N . LEU B 1 17 ? 10.781 -22.734 -2.828 1 96.44 17 LEU B N 1
ATOM 1341 C CA . LEU B 1 17 ? 10.148 -22.297 -4.07 1 96.44 17 LEU B CA 1
ATOM 1342 C C . LEU B 1 17 ? 10.453 -20.828 -4.355 1 96.44 17 LEU B C 1
ATOM 1344 O O . LEU B 1 17 ? 10.883 -20.484 -5.457 1 96.44 17 LEU B O 1
ATOM 1348 N N . ILE B 1 18 ? 10.258 -19.984 -3.35 1 95.38 18 ILE B N 1
ATOM 1349 C CA . ILE B 1 18 ? 10.43 -18.547 -3.506 1 95.38 18 ILE B CA 1
ATOM 1350 C C . ILE B 1 18 ? 11.867 -18.25 -3.928 1 95.38 18 ILE B C 1
ATOM 1352 O O . ILE B 1 18 ? 12.102 -17.406 -4.805 1 95.38 18 ILE B O 1
ATOM 1356 N N . ARG B 1 19 ? 12.773 -19 -3.441 1 94.5 19 ARG B N 1
ATOM 1357 C CA . ARG B 1 19 ? 14.18 -18.766 -3.73 1 94.5 19 ARG B CA 1
ATOM 1358 C C . ARG B 1 19 ? 14.516 -19.156 -5.168 1 94.5 19 ARG B C 1
ATOM 1360 O O . ARG B 1 19 ? 15.523 -18.703 -5.719 1 94.5 19 ARG B O 1
ATOM 1367 N N . LYS B 1 20 ? 13.641 -19.891 -5.785 1 90.62 20 LYS B N 1
ATOM 1368 C CA . LYS B 1 20 ? 13.883 -20.359 -7.145 1 90.62 20 LYS B CA 1
ATOM 1369 C C . LYS B 1 20 ? 13.305 -19.406 -8.18 1 90.62 20 LYS B C 1
ATOM 1371 O O . LYS B 1 20 ? 13.578 -19.531 -9.375 1 90.62 20 LYS B O 1
ATOM 1376 N N . ILE B 1 21 ? 12.516 -18.516 -7.668 1 86.62 21 ILE B N 1
ATOM 1377 C CA . ILE B 1 21 ? 11.867 -17.594 -8.602 1 86.62 21 ILE B CA 1
ATOM 1378 C C . ILE B 1 21 ? 12.875 -16.562 -9.102 1 86.62 21 ILE B C 1
ATOM 1380 O O . ILE B 1 21 ? 13.258 -15.648 -8.367 1 86.62 21 ILE B O 1
ATOM 1384 N N . GLU B 1 22 ? 13.227 -16.594 -10.328 1 82.62 22 GLU B N 1
ATOM 1385 C CA . GLU B 1 22 ? 14.312 -15.805 -10.906 1 82.62 22 GLU B CA 1
ATOM 1386 C C . GLU B 1 22 ? 13.898 -14.352 -11.094 1 82.62 22 GLU B C 1
ATOM 1388 O O . GLU B 1 22 ? 14.742 -13.453 -11.094 1 82.62 22 GLU B O 1
ATOM 1393 N N . THR B 1 23 ? 12.68 -14.148 -11.203 1 78.44 23 THR B N 1
ATOM 1394 C CA . THR B 1 23 ? 12.203 -12.797 -11.469 1 78.44 23 THR B CA 1
ATOM 1395 C C . THR B 1 23 ? 12.211 -11.961 -10.195 1 78.44 23 THR B C 1
ATOM 1397 O O . THR B 1 23 ? 12.133 -10.727 -10.258 1 78.44 23 THR B O 1
ATOM 1400 N N . PHE B 1 24 ? 12.258 -12.609 -8.984 1 85.5 24 PHE B N 1
ATOM 1401 C CA . PHE B 1 24 ? 12.266 -11.875 -7.727 1 85.5 24 PHE B CA 1
ATOM 1402 C C . PHE B 1 24 ? 13.672 -11.375 -7.402 1 85.5 24 PHE B C 1
ATOM 1404 O O . PHE B 1 24 ? 14.648 -12.125 -7.531 1 85.5 24 PHE B O 1
ATOM 1411 N N . SER B 1 25 ? 13.734 -10.141 -7.02 1 85.5 25 SER B N 1
ATOM 1412 C CA . SER B 1 25 ? 14.969 -9.625 -6.449 1 85.5 25 SER B CA 1
ATOM 1413 C C . SER B 1 25 ? 15.25 -10.242 -5.078 1 85.5 25 SER B C 1
ATOM 1415 O O . SER B 1 25 ? 14.352 -10.82 -4.461 1 85.5 25 SER B O 1
ATOM 1417 N N . PRO B 1 26 ? 16.484 -10.164 -4.617 1 89.69 26 PRO B N 1
ATOM 1418 C CA . PRO B 1 26 ? 16.797 -10.664 -3.275 1 89.69 26 PRO B CA 1
ATOM 1419 C C . PRO B 1 26 ? 15.898 -10.047 -2.197 1 89.69 26 PRO B C 1
ATOM 1421 O O . PRO B 1 26 ? 15.461 -10.75 -1.283 1 89.69 26 PRO B O 1
ATOM 1424 N N . GLN B 1 27 ? 15.617 -8.797 -2.326 1 86.44 27 GLN B N 1
ATOM 1425 C CA . GLN B 1 27 ? 14.742 -8.133 -1.361 1 86.44 27 GLN B CA 1
ATOM 1426 C C . GLN B 1 27 ? 13.32 -8.688 -1.438 1 86.44 27 GLN B C 1
ATOM 1428 O O . GLN B 1 27 ? 12.672 -8.898 -0.409 1 86.44 27 GLN B O 1
ATOM 1433 N N . GLU B 1 28 ? 12.875 -8.883 -2.604 1 87.25 28 GLU B N 1
ATOM 1434 C CA . GLU B 1 28 ? 11.547 -9.445 -2.789 1 87.25 28 GLU B CA 1
ATOM 1435 C C . GLU B 1 28 ? 11.445 -10.844 -2.199 1 87.25 28 GLU B C 1
ATOM 1437 O O . GLU B 1 28 ? 10.438 -11.203 -1.596 1 87.25 28 GLU B O 1
ATOM 1442 N N . VAL B 1 29 ? 12.523 -11.602 -2.367 1 91.75 29 VAL B N 1
ATOM 1443 C CA . VAL B 1 29 ? 12.578 -12.953 -1.818 1 91.75 29 VAL B CA 1
ATOM 1444 C C . VAL B 1 29 ? 12.438 -12.898 -0.299 1 91.75 29 VAL B C 1
ATOM 1446 O O . VAL B 1 29 ? 11.633 -13.633 0.282 1 91.75 29 VAL B O 1
ATOM 1449 N N . GLU B 1 30 ? 13.117 -12.023 0.293 1 92.5 30 GLU B N 1
ATOM 1450 C CA . GLU B 1 30 ? 13.07 -11.883 1.745 1 92.5 30 GLU B CA 1
ATOM 1451 C C . GLU B 1 30 ? 11.68 -11.469 2.215 1 92.5 30 GLU B C 1
ATOM 1453 O O . GLU B 1 30 ? 11.156 -12.008 3.191 1 92.5 30 GLU B O 1
ATOM 1458 N N . VAL B 1 31 ? 11.109 -10.586 1.53 1 90.44 31 VAL B N 1
ATOM 1459 C CA . VAL B 1 31 ? 9.789 -10.094 1.895 1 90.44 31 VAL B CA 1
ATOM 1460 C C . VAL B 1 31 ? 8.758 -11.203 1.711 1 90.44 31 VAL B C 1
ATOM 1462 O O . VAL B 1 31 ? 7.883 -11.398 2.562 1 90.44 31 VAL B O 1
ATOM 1465 N N . ALA B 1 32 ? 8.883 -11.898 0.645 1 92.56 32 ALA B N 1
ATOM 1466 C CA . ALA B 1 32 ? 7.938 -12.977 0.353 1 92.56 32 ALA B CA 1
ATOM 1467 C C . ALA B 1 32 ? 8.016 -14.07 1.412 1 92.56 32 ALA B C 1
ATOM 1469 O O . ALA B 1 32 ? 6.984 -14.594 1.849 1 92.56 32 ALA B O 1
ATOM 1470 N N . ILE B 1 33 ? 9.203 -14.398 1.801 1 94.56 33 ILE B N 1
ATOM 1471 C CA . ILE B 1 33 ? 9.391 -15.422 2.82 1 94.56 33 ILE B CA 1
ATOM 1472 C C . ILE B 1 33 ? 8.812 -14.938 4.148 1 94.56 33 ILE B C 1
ATOM 1474 O O . ILE B 1 33 ? 8.156 -15.703 4.859 1 94.56 33 ILE B O 1
ATOM 1478 N N . GLU B 1 34 ? 9.016 -13.719 4.438 1 93.06 34 GLU B N 1
ATOM 1479 C CA . GLU B 1 34 ? 8.453 -13.141 5.656 1 93.06 34 GLU B CA 1
ATOM 1480 C C . GLU B 1 34 ? 6.93 -13.211 5.645 1 93.06 34 GLU B C 1
ATOM 1482 O O . GLU B 1 34 ? 6.309 -13.516 6.668 1 93.06 34 GLU B O 1
ATOM 1487 N N . LEU B 1 35 ? 6.34 -12.93 4.543 1 93.56 35 LEU B N 1
ATOM 1488 C CA . LEU B 1 35 ? 4.887 -12.969 4.438 1 93.56 35 LEU B CA 1
ATOM 1489 C C . LEU B 1 35 ? 4.367 -14.391 4.617 1 93.56 35 LEU B C 1
ATOM 1491 O O . LEU B 1 35 ? 3.33 -14.602 5.25 1 93.56 35 LEU B O 1
ATOM 1495 N N . ALA B 1 36 ? 5.117 -15.32 4.059 1 94.94 36 ALA B N 1
ATOM 1496 C CA . ALA B 1 36 ? 4.738 -16.719 4.23 1 94.94 36 ALA B CA 1
ATOM 1497 C C . ALA B 1 36 ? 4.777 -17.125 5.703 1 94.94 36 ALA B C 1
ATOM 1499 O O . ALA B 1 36 ? 3.857 -17.766 6.199 1 94.94 36 ALA B O 1
ATOM 1500 N N . ASN B 1 37 ? 5.758 -16.656 6.395 1 95.75 37 ASN B N 1
ATOM 1501 C CA . ASN B 1 37 ? 5.883 -16.953 7.82 1 95.75 37 ASN B CA 1
ATOM 1502 C C . ASN B 1 37 ? 4.773 -16.281 8.625 1 95.75 37 ASN B C 1
ATOM 1504 O O . ASN B 1 37 ? 4.215 -16.891 9.547 1 95.75 37 ASN B O 1
ATOM 1508 N N . THR B 1 38 ? 4.52 -15.094 8.273 1 94.81 38 THR B N 1
ATOM 1509 C CA . THR B 1 38 ? 3.455 -14.367 8.953 1 94.81 38 THR B CA 1
ATOM 1510 C C . THR B 1 38 ? 2.113 -15.062 8.758 1 94.81 38 THR B C 1
ATOM 1512 O O . THR B 1 38 ? 1.314 -15.148 9.695 1 94.81 38 THR B O 1
ATOM 1515 N N . THR B 1 39 ? 1.896 -15.531 7.605 1 95.81 39 THR B N 1
ATOM 1516 C CA . THR B 1 39 ? 0.643 -16.203 7.293 1 95.81 39 THR B CA 1
ATOM 1517 C C . THR B 1 39 ? 0.469 -17.453 8.156 1 95.81 39 THR B C 1
ATOM 1519 O O . THR B 1 39 ? -0.654 -17.812 8.523 1 95.81 39 THR B O 1
ATOM 1522 N N . LEU B 1 40 ? 1.56 -18.062 8.523 1 95.75 40 LEU B N 1
ATOM 1523 C CA . LEU B 1 40 ? 1.525 -19.312 9.289 1 95.75 40 LEU B CA 1
ATOM 1524 C C . LEU B 1 40 ? 1.489 -19.016 10.789 1 95.75 40 LEU B C 1
ATOM 1526 O O . LEU B 1 40 ? 1.379 -19.938 11.602 1 95.75 40 LEU B O 1
ATOM 1530 N N . THR B 1 41 ? 1.555 -17.75 11.133 1 94.81 41 THR B N 1
ATOM 1531 C CA . THR B 1 41 ? 1.486 -17.391 12.539 1 94.81 41 THR B CA 1
ATOM 1532 C C . THR B 1 41 ? 0.046 -17.438 13.047 1 94.81 41 THR B C 1
ATOM 1534 O O . THR B 1 41 ? -0.86 -16.906 12.406 1 94.81 41 THR B O 1
ATOM 1537 N N . PRO B 1 42 ? -0.162 -18.016 14.219 1 92.06 42 PRO B N 1
ATOM 1538 C CA . PRO B 1 42 ? -1.519 -18.062 14.773 1 92.06 42 PRO B CA 1
ATOM 1539 C C . PRO B 1 42 ? -2.135 -16.672 14.93 1 92.06 42 PRO B C 1
ATOM 1541 O O . PRO B 1 42 ? -1.456 -15.734 15.359 1 92.06 42 PRO B O 1
ATOM 1544 N N . GLY B 1 43 ? -3.391 -16.594 14.5 1 92.44 43 GLY B N 1
ATOM 1545 C CA . GLY B 1 43 ? -4.105 -15.344 14.703 1 92.44 43 GLY B CA 1
ATOM 1546 C C . GLY B 1 43 ? -3.963 -14.375 13.539 1 92.44 43 GLY B C 1
ATOM 1547 O O . GLY B 1 43 ? -4.586 -13.312 13.531 1 92.44 43 GLY B O 1
ATOM 1548 N N . ASN B 1 44 ? -3.197 -14.742 12.539 1 92.5 44 ASN B N 1
ATOM 1549 C CA . ASN B 1 44 ? -3.035 -13.891 11.367 1 92.5 44 ASN B CA 1
ATOM 1550 C C . ASN B 1 44 ? -4.355 -13.695 10.625 1 92.5 44 ASN B C 1
ATOM 1552 O O . ASN B 1 44 ? -5.066 -14.664 10.352 1 92.5 44 ASN B O 1
ATOM 1556 N N . THR B 1 45 ? -4.637 -12.453 10.367 1 90.81 45 THR B N 1
ATOM 1557 C CA . THR B 1 45 ? -5.82 -12.141 9.57 1 90.81 45 THR B CA 1
ATOM 1558 C C . THR B 1 45 ? -5.461 -11.25 8.391 1 90.81 45 THR B C 1
ATOM 1560 O O . THR B 1 45 ? -6.328 -10.867 7.602 1 90.81 45 THR B O 1
ATOM 1563 N N . ASP B 1 46 ? -4.207 -11.031 8.234 1 93 46 ASP B N 1
ATOM 1564 C CA . ASP B 1 46 ? -3.77 -10.008 7.289 1 93 46 ASP B CA 1
ATOM 1565 C C . ASP B 1 46 ? -3.512 -10.609 5.91 1 93 46 ASP B C 1
ATOM 1567 O O . ASP B 1 46 ? -3.684 -9.945 4.891 1 93 46 ASP B O 1
ATOM 1571 N N . TYR B 1 47 ? -3.123 -11.898 5.977 1 96.5 47 TYR B N 1
ATOM 1572 C CA . TYR B 1 47 ? -2.715 -12.531 4.727 1 96.5 47 TYR B CA 1
ATOM 1573 C C . TYR B 1 47 ? -3.221 -13.969 4.648 1 96.5 47 TYR B C 1
ATOM 1575 O O . TYR B 1 47 ? -3.371 -14.633 5.672 1 96.5 47 TYR B O 1
ATOM 1583 N N . ALA B 1 48 ? -3.475 -14.367 3.486 1 97.94 48 ALA B N 1
ATOM 1584 C CA . ALA B 1 48 ? -3.75 -15.758 3.15 1 97.94 48 ALA B CA 1
ATOM 1585 C C . ALA B 1 48 ? -2.854 -16.234 2.012 1 97.94 48 ALA B C 1
ATOM 1587 O O . ALA B 1 48 ? -2.506 -15.461 1.12 1 97.94 48 ALA B O 1
ATOM 1588 N N . ILE B 1 49 ? -2.496 -17.484 2.111 1 98.56 49 ILE B N 1
ATOM 1589 C CA . ILE B 1 49 ? -1.695 -18.094 1.05 1 98.56 49 ILE B CA 1
ATOM 1590 C C . ILE B 1 49 ? -2.318 -19.422 0.624 1 98.56 49 ILE B C 1
ATOM 1592 O O . ILE B 1 49 ? -2.67 -20.25 1.469 1 98.56 49 ILE B O 1
ATOM 1596 N N . ILE B 1 50 ? -2.498 -19.547 -0.635 1 98.62 50 ILE B N 1
ATOM 1597 C CA . ILE B 1 50 ? -2.869 -20.797 -1.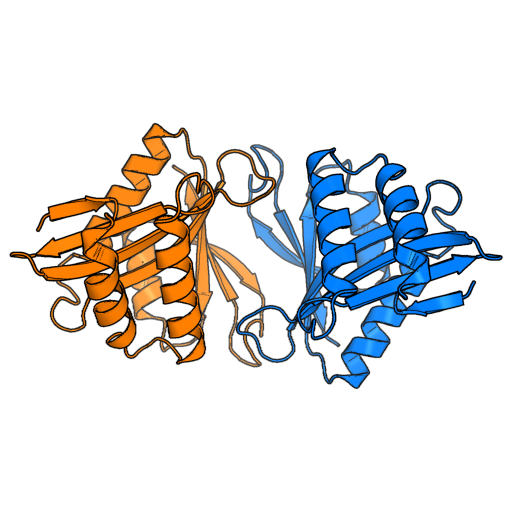271 1 98.62 50 ILE B CA 1
ATOM 1598 C C . ILE B 1 50 ? -1.677 -21.359 -2.045 1 98.62 50 ILE B C 1
ATOM 1600 O O . ILE B 1 50 ? -0.936 -20.609 -2.682 1 98.62 50 ILE B O 1
ATOM 1604 N N . VAL B 1 51 ? -1.553 -22.688 -1.963 1 98.5 51 VAL B N 1
ATOM 1605 C CA . VAL B 1 51 ? -0.428 -23.312 -2.643 1 98.5 51 VAL B CA 1
ATOM 1606 C C . VAL B 1 51 ? -0.945 -24.359 -3.639 1 98.5 51 VAL B C 1
ATOM 1608 O O . VAL B 1 51 ? -2.062 -24.859 -3.498 1 98.5 51 VAL B O 1
ATOM 1611 N N . ALA B 1 52 ? -0.175 -24.516 -4.66 1 98.31 52 ALA B N 1
ATOM 1612 C CA . ALA B 1 52 ? -0.385 -25.609 -5.613 1 98.31 52 ALA B CA 1
ATOM 1613 C C . ALA B 1 52 ? 0.606 -26.734 -5.383 1 98.31 52 ALA B C 1
ATOM 1615 O O . ALA B 1 52 ? 1.821 -26.531 -5.422 1 98.31 52 ALA B O 1
ATOM 1616 N N . ASP B 1 53 ? 0.059 -27.891 -5.129 1 96.69 53 ASP B N 1
ATOM 1617 C CA . ASP B 1 53 ? 0.846 -29.094 -4.879 1 96.69 53 ASP B CA 1
ATOM 1618 C C . ASP B 1 53 ? 0.679 -30.094 -6.012 1 96.69 53 ASP B C 1
ATOM 1620 O O . ASP B 1 53 ? -0.438 -30.531 -6.309 1 96.69 53 ASP B O 1
ATOM 1624 N N . ARG B 1 54 ? 1.803 -30.297 -6.656 1 94.94 54 ARG B N 1
ATOM 1625 C CA . ARG B 1 54 ? 1.814 -31.312 -7.715 1 94.94 54 ARG B CA 1
ATOM 1626 C C . ARG B 1 54 ? 2.688 -32.5 -7.328 1 94.94 54 ARG B C 1
ATOM 1628 O O . ARG B 1 54 ? 3.914 -32.406 -7.309 1 94.94 54 ARG B O 1
ATOM 1635 N N . ASP B 1 55 ? 2.027 -33.688 -7.078 1 92.25 55 ASP B N 1
ATOM 1636 C CA . ASP B 1 55 ? 2.705 -34.938 -6.742 1 92.25 55 ASP B CA 1
ATOM 1637 C C . ASP B 1 55 ? 3.611 -34.75 -5.527 1 92.25 55 ASP B C 1
ATOM 1639 O O . ASP B 1 55 ? 4.766 -35.188 -5.539 1 92.25 55 ASP B O 1
ATOM 1643 N N . GLY B 1 56 ? 3.154 -33.938 -4.543 1 91.44 56 GLY B N 1
ATOM 1644 C CA . GLY B 1 56 ? 3.869 -33.75 -3.289 1 91.44 56 GLY B CA 1
ATOM 1645 C C . GLY B 1 56 ? 4.867 -32.625 -3.312 1 91.44 56 GLY B C 1
ATOM 1646 O O . GLY B 1 56 ? 5.504 -32.312 -2.299 1 91.44 56 GLY B O 1
ATOM 1647 N N . GLU B 1 57 ? 4.938 -32 -4.453 1 94.62 57 GLU B N 1
ATOM 1648 C CA . GLU B 1 57 ? 5.852 -30.875 -4.586 1 94.62 57 GLU B CA 1
ATOM 1649 C C . GLU B 1 57 ? 5.09 -29.562 -4.723 1 94.62 57 GLU B C 1
ATOM 1651 O O . GLU B 1 57 ? 4.172 -29.453 -5.539 1 94.62 57 GLU B O 1
ATOM 1656 N N . LEU B 1 58 ? 5.461 -28.594 -3.883 1 96.75 58 LEU B N 1
ATOM 1657 C CA . LEU B 1 58 ? 4.875 -27.266 -4.004 1 96.75 58 LEU B CA 1
ATOM 1658 C C . LEU B 1 58 ? 5.395 -26.562 -5.25 1 96.75 58 LEU B C 1
ATOM 1660 O O . LEU B 1 58 ? 6.594 -26.297 -5.371 1 96.75 58 LEU B O 1
ATOM 1664 N N . VAL B 1 59 ? 4.504 -26.219 -6.172 1 96.88 59 VAL B N 1
ATOM 1665 C CA . VAL B 1 59 ? 4.98 -25.734 -7.465 1 96.88 59 VAL B CA 1
ATOM 1666 C C . VAL B 1 59 ? 4.484 -24.312 -7.699 1 96.88 59 VAL B C 1
ATOM 1668 O O . VAL B 1 59 ? 4.812 -23.688 -8.711 1 96.88 59 VAL B O 1
ATOM 1671 N N . GLY B 1 60 ? 3.703 -23.766 -6.844 1 97.31 60 GLY B N 1
ATOM 1672 C CA . GLY B 1 60 ? 3.219 -22.406 -6.965 1 97.31 60 GLY B CA 1
ATOM 1673 C C . GLY B 1 60 ? 2.523 -21.906 -5.715 1 97.31 60 GLY B C 1
ATOM 1674 O O . GLY B 1 60 ? 2.17 -22.688 -4.836 1 97.31 60 GLY B O 1
ATOM 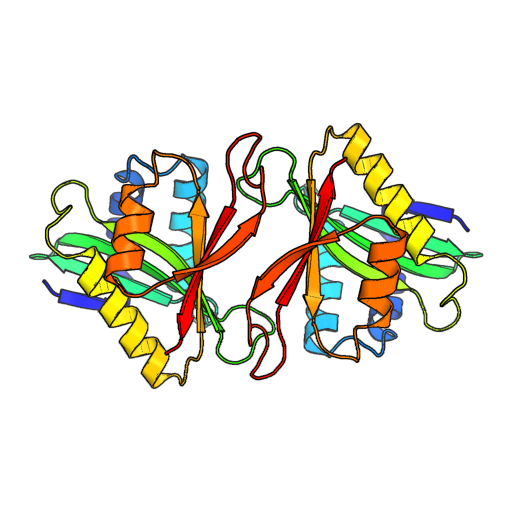1675 N N . TYR B 1 61 ? 2.4 -20.609 -5.629 1 97.81 61 TYR B N 1
ATOM 1676 C CA . TYR B 1 61 ? 1.659 -20.031 -4.512 1 97.81 61 TYR B CA 1
ATOM 1677 C C . TYR B 1 61 ? 1.089 -18.672 -4.879 1 97.81 61 TYR B C 1
ATOM 1679 O O . TYR B 1 61 ? 1.512 -18.047 -5.863 1 97.81 61 TYR B O 1
ATOM 1687 N N . ILE B 1 62 ? 0.15 -18.266 -4.184 1 98.31 62 ILE B N 1
ATOM 1688 C CA . ILE B 1 62 ? -0.463 -16.953 -4.293 1 98.31 62 ILE B CA 1
ATOM 1689 C C . ILE B 1 62 ? -0.715 -16.375 -2.898 1 98.31 62 ILE B C 1
ATOM 1691 O O . ILE B 1 62 ? -1.117 -17.109 -1.987 1 98.31 62 ILE B O 1
ATOM 1695 N N . CYS B 1 63 ? -0.384 -15.148 -2.67 1 98.44 63 CYS B N 1
ATOM 1696 C CA . CYS B 1 63 ? -0.55 -14.438 -1.405 1 98.44 63 CYS B CA 1
ATOM 1697 C C . CYS B 1 63 ? -1.471 -13.234 -1.57 1 98.44 63 CYS B C 1
ATOM 1699 O O . CYS B 1 63 ? -1.273 -12.414 -2.467 1 98.44 63 CYS B O 1
ATOM 1701 N N . TYR B 1 64 ? -2.467 -13.172 -0.741 1 98.62 64 TYR B N 1
ATOM 1702 C CA . TYR B 1 64 ? -3.463 -12.109 -0.821 1 98.62 64 TYR B CA 1
ATOM 1703 C C . TYR B 1 64 ? -4.016 -11.781 0.559 1 98.62 64 TYR B C 1
ATOM 1705 O O . TYR B 1 64 ? -3.732 -12.477 1.534 1 98.62 64 TYR B O 1
ATOM 1713 N N . GLY B 1 65 ? -4.691 -10.641 0.68 1 97.94 65 GLY B N 1
ATOM 1714 C CA . GLY B 1 65 ? -5.289 -10.242 1.944 1 97.94 65 GLY B CA 1
ATOM 1715 C C . GLY B 1 65 ? -6.152 -9 1.831 1 97.94 65 GLY B C 1
ATOM 1716 O O . GLY B 1 65 ? -6.176 -8.352 0.787 1 97.94 65 GLY B O 1
ATOM 1717 N N . PRO B 1 66 ? -6.902 -8.78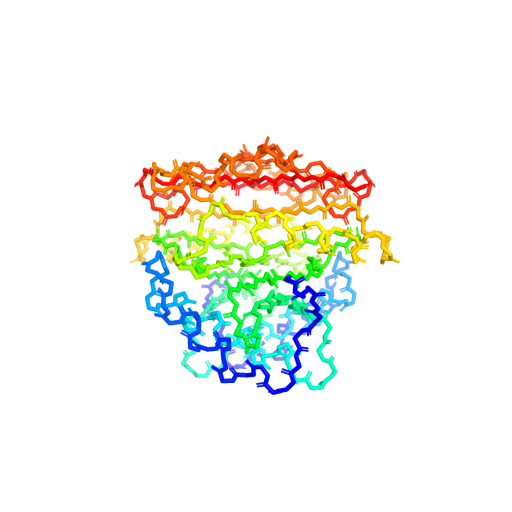1 2.879 1 97.38 66 PRO B N 1
ATOM 1718 C CA . PRO B 1 66 ? -7.727 -7.566 2.863 1 97.38 66 PRO B CA 1
ATOM 1719 C C . PRO B 1 66 ? -6.895 -6.289 2.805 1 97.38 66 PRO B C 1
ATOM 1721 O O . PRO B 1 66 ? -5.832 -6.207 3.428 1 97.38 66 PRO B O 1
ATOM 1724 N N . THR B 1 67 ? -7.309 -5.367 1.957 1 96.44 67 THR B N 1
ATOM 1725 C CA . THR B 1 67 ? -6.699 -4.043 1.954 1 96.44 67 THR B CA 1
ATOM 1726 C C . THR B 1 67 ? -7.113 -3.252 3.191 1 96.44 67 THR B C 1
ATOM 1728 O O . THR B 1 67 ? -8.305 -3.039 3.428 1 96.44 67 THR B O 1
ATOM 1731 N N . PRO B 1 68 ? -6.172 -2.748 3.924 1 90.31 68 PRO B N 1
ATOM 1732 C CA . PRO B 1 68 ? -6.535 -2.018 5.141 1 90.31 68 PRO B CA 1
ATOM 1733 C C . PRO B 1 68 ? -7.441 -0.821 4.859 1 90.31 68 PRO B C 1
ATOM 1735 O O . PRO B 1 68 ? -7.285 -0.147 3.84 1 90.31 68 PRO B O 1
ATOM 1738 N N . MET B 1 69 ? -8.414 -0.641 5.777 1 88.44 69 MET B N 1
ATOM 1739 C CA . MET B 1 69 ? -9.281 0.531 5.809 1 88.44 69 MET B CA 1
ATOM 1740 C C . MET B 1 69 ? -10.234 0.53 4.617 1 88.44 69 MET B C 1
ATOM 1742 O O . MET B 1 69 ? -10.586 1.591 4.094 1 88.44 69 MET B O 1
ATOM 1746 N N . THR B 1 70 ? -10.484 -0.621 4.047 1 95.06 70 THR B N 1
ATOM 1747 C CA . THR B 1 70 ? -11.469 -0.778 2.984 1 95.06 70 THR B CA 1
ATOM 1748 C C . THR B 1 70 ? -12.539 -1.791 3.387 1 95.06 70 THR B C 1
ATOM 1750 O O . THR B 1 70 ? -12.352 -2.555 4.336 1 95.06 70 THR B O 1
ATOM 1753 N N . GLU B 1 71 ? -13.641 -1.652 2.74 1 96.25 71 GLU B N 1
ATOM 1754 C CA . GLU B 1 71 ? -14.688 -2.662 2.873 1 96.25 71 GLU B CA 1
ATOM 1755 C C . GLU B 1 71 ? -14.602 -3.695 1.754 1 96.25 71 GLU B C 1
ATOM 1757 O O . GLU B 1 71 ? -14.914 -3.398 0.601 1 96.25 71 GLU B O 1
ATOM 1762 N N . ASP B 1 72 ? -14.141 -4.859 2.01 1 97.69 72 ASP B N 1
ATOM 1763 C CA . ASP B 1 72 ? -14.188 -6.051 1.165 1 97.69 72 ASP B CA 1
ATOM 1764 C C . ASP B 1 72 ? -13.352 -5.863 -0.096 1 97.69 72 ASP B C 1
ATOM 1766 O O . ASP B 1 72 ? -13.711 -6.355 -1.167 1 97.69 72 ASP B O 1
ATOM 1770 N N . THR B 1 73 ? -12.367 -5 -0.097 1 98.56 73 THR B N 1
ATOM 1771 C CA . THR B 1 73 ? -11.32 -4.918 -1.115 1 98.56 73 THR B CA 1
ATOM 1772 C C . THR B 1 73 ? -10.102 -5.73 -0.705 1 98.56 73 THR B C 1
ATOM 1774 O O . THR B 1 73 ? -9.742 -5.77 0.474 1 98.56 73 THR B O 1
ATOM 1777 N N . TYR B 1 74 ? -9.5 -6.383 -1.637 1 98.75 74 TYR B N 1
ATOM 1778 C CA . TYR B 1 74 ? -8.375 -7.266 -1.354 1 98.75 74 TYR B CA 1
ATOM 1779 C C . TYR B 1 74 ? -7.215 -6.992 -2.303 1 98.75 74 TYR B C 1
ATOM 1781 O O . TYR B 1 74 ? -7.426 -6.621 -3.459 1 98.75 74 TYR B O 1
ATOM 1789 N N . ASP B 1 75 ? -6.055 -7.227 -1.834 1 98.62 75 ASP B N 1
ATOM 1790 C CA . ASP B 1 75 ? -4.84 -7.141 -2.643 1 98.62 75 ASP B CA 1
ATOM 1791 C C . ASP B 1 75 ? -4.277 -8.531 -2.938 1 98.62 75 ASP B C 1
ATOM 1793 O O . ASP B 1 75 ? -4.219 -9.383 -2.049 1 98.62 75 ASP B O 1
ATOM 1797 N N . LEU B 1 76 ? -3.979 -8.758 -4.152 1 98.5 76 LEU B N 1
ATOM 1798 C CA . LEU B 1 76 ? -3.078 -9.844 -4.52 1 98.5 76 LEU B CA 1
ATOM 1799 C C . LEU B 1 76 ? -1.624 -9.391 -4.465 1 98.5 76 LEU B C 1
ATOM 1801 O O . LEU B 1 76 ? -1.188 -8.586 -5.289 1 98.5 76 LEU B O 1
ATOM 1805 N N . TYR B 1 77 ? -0.888 -9.938 -3.537 1 95.62 77 TYR B N 1
ATOM 1806 C CA . TYR B 1 77 ? 0.458 -9.445 -3.256 1 95.62 77 TYR B CA 1
ATOM 1807 C C . TYR B 1 77 ? 1.491 -10.172 -4.109 1 95.62 77 TYR B C 1
ATOM 1809 O O . TYR B 1 77 ? 2.418 -9.555 -4.637 1 95.62 77 TYR B O 1
ATOM 1817 N N . TRP B 1 78 ? 1.347 -11.477 -4.129 1 94.56 78 TRP B N 1
ATOM 1818 C CA . TRP B 1 78 ? 2.334 -12.289 -4.832 1 94.56 78 TRP B CA 1
ATOM 1819 C C . TRP B 1 78 ? 1.673 -13.484 -5.508 1 94.56 78 TRP B C 1
ATOM 1821 O O . TRP B 1 78 ? 0.712 -14.047 -4.98 1 94.56 78 TRP B O 1
ATOM 1831 N N . ILE B 1 79 ? 2.217 -13.836 -6.633 1 95.75 79 ILE B N 1
ATOM 1832 C CA . ILE B 1 79 ? 1.903 -15.094 -7.297 1 95.75 79 ILE B CA 1
ATOM 1833 C C . ILE B 1 79 ? 3.129 -15.594 -8.055 1 95.75 79 ILE B C 1
ATOM 1835 O O . ILE B 1 79 ? 3.842 -14.812 -8.688 1 95.75 79 ILE B O 1
ATOM 1839 N N . ALA B 1 80 ? 3.377 -16.844 -7.852 1 94.12 80 ALA B N 1
ATOM 1840 C CA . ALA B 1 80 ? 4.508 -17.422 -8.57 1 94.12 80 ALA B CA 1
ATOM 1841 C C . ALA B 1 80 ? 4.352 -18.938 -8.727 1 94.12 80 ALA B C 1
ATOM 1843 O O . ALA B 1 80 ? 3.658 -19.578 -7.934 1 94.12 80 ALA B O 1
ATOM 1844 N N . SER B 1 81 ? 4.871 -19.391 -9.703 1 94.69 81 SER B N 1
ATOM 1845 C CA . SER B 1 81 ? 4.98 -20.844 -9.922 1 94.69 81 SER B CA 1
ATOM 1846 C C . SER B 1 81 ? 6.398 -21.234 -10.32 1 94.69 81 SER B C 1
ATOM 1848 O O . SER B 1 81 ? 7.156 -20.406 -10.836 1 94.69 81 SER B O 1
ATOM 1850 N N . ALA B 1 82 ? 6.754 -22.406 -10.039 1 93.25 82 ALA B N 1
ATOM 1851 C CA . ALA B 1 82 ? 8.07 -22.906 -10.422 1 93.25 82 ALA B CA 1
ATOM 1852 C C . ALA B 1 82 ? 8.281 -22.797 -11.93 1 93.25 82 ALA B C 1
ATOM 1854 O O . ALA B 1 82 ? 7.348 -22.969 -12.711 1 93.25 82 ALA B O 1
ATOM 1855 N N . PRO B 1 83 ? 9.523 -22.5 -12.305 1 89.44 83 PRO B N 1
ATOM 1856 C CA . PRO B 1 83 ? 9.82 -22.344 -13.727 1 89.44 83 PRO B CA 1
ATOM 1857 C C . PRO B 1 83 ? 9.438 -23.562 -14.547 1 89.44 83 PRO B C 1
ATOM 1859 O O . PRO B 1 83 ? 8.992 -23.438 -15.695 1 89.44 83 PRO B O 1
ATOM 1862 N N . GLU B 1 84 ? 9.469 -24.688 -13.992 1 90.19 84 GLU B N 1
ATOM 1863 C CA . GLU B 1 84 ? 9.266 -25.953 -14.695 1 90.19 84 GLU B CA 1
ATOM 1864 C C . GLU B 1 84 ? 7.793 -26.156 -15.023 1 90.19 84 GLU B C 1
ATOM 1866 O O . GLU B 1 84 ? 7.453 -27.016 -15.844 1 90.19 84 GLU B O 1
ATOM 1871 N N . VAL B 1 85 ? 6.938 -25.375 -14.438 1 91.06 85 VAL B N 1
ATOM 1872 C CA . VAL B 1 85 ? 5.516 -25.609 -14.641 1 91.06 85 VAL B CA 1
ATOM 1873 C C . VAL B 1 85 ? 4.871 -24.375 -15.266 1 91.06 85 VAL B C 1
ATOM 1875 O O . VAL B 1 85 ? 3.643 -24.266 -15.305 1 91.06 85 VAL B O 1
ATOM 1878 N N . ARG B 1 86 ? 5.668 -23.5 -15.719 1 87.75 86 ARG B N 1
ATOM 1879 C CA . ARG B 1 86 ? 5.137 -22.312 -16.359 1 87.75 86 ARG B CA 1
ATOM 1880 C C . ARG B 1 86 ? 4.332 -22.656 -17.609 1 87.75 86 ARG B C 1
ATOM 1882 O O . ARG B 1 86 ? 4.734 -23.531 -18.391 1 87.75 86 ARG B O 1
ATOM 1889 N N . GLY B 1 87 ? 3.191 -21.984 -17.75 1 89.81 87 GLY B N 1
ATOM 1890 C CA . GLY B 1 87 ? 2.355 -22.219 -18.922 1 89.81 87 GLY B CA 1
ATOM 1891 C C . GLY B 1 87 ? 1.477 -23.453 -18.781 1 89.81 87 GLY B C 1
ATOM 1892 O O . GLY B 1 87 ? 0.793 -23.844 -19.734 1 89.81 87 GLY B O 1
ATOM 1893 N N . GLN B 1 88 ? 1.454 -24.016 -17.656 1 93.56 88 GLN B N 1
ATOM 1894 C CA . GLN B 1 88 ? 0.703 -25.25 -17.469 1 93.56 88 GLN B CA 1
ATOM 1895 C C . GLN B 1 88 ? -0.555 -25.016 -16.641 1 93.56 88 GLN B C 1
ATOM 1897 O O . GLN B 1 88 ? -1.125 -25.953 -16.078 1 93.56 88 GLN B O 1
ATOM 1902 N N . GLY B 1 89 ? -0.903 -23.781 -16.438 1 95.56 89 GLY B N 1
ATOM 1903 C CA . GLY B 1 89 ? -2.191 -23.469 -15.844 1 95.56 89 GLY B CA 1
ATOM 1904 C C . GLY B 1 89 ? -2.127 -23.297 -14.336 1 95.56 89 GLY B C 1
ATOM 1905 O O . GLY B 1 89 ? -3.154 -23.109 -13.688 1 95.56 89 GLY B O 1
ATOM 1906 N N . VAL B 1 90 ? -1 -23.344 -13.695 1 96.81 90 VAL B N 1
ATOM 1907 C CA . VAL B 1 90 ? -0.842 -23.25 -12.25 1 96.81 90 VAL B CA 1
ATOM 1908 C C . VAL B 1 90 ? -1.311 -21.875 -11.773 1 96.81 90 VAL B C 1
ATOM 1910 O O . VAL B 1 90 ? -2.098 -21.781 -10.828 1 96.81 90 VAL B O 1
ATOM 1913 N N . GLY B 1 91 ? -0.901 -20.844 -12.484 1 97.19 91 GLY B N 1
ATOM 1914 C CA . GLY B 1 91 ? -1.31 -19.5 -12.133 1 97.19 91 GLY B CA 1
ATOM 1915 C C . GLY B 1 91 ? -2.812 -19.297 -12.172 1 97.19 91 GLY B C 1
ATOM 1916 O O . GLY B 1 91 ? -3.396 -18.75 -11.234 1 97.19 91 GLY B O 1
ATOM 1917 N N . ALA B 1 92 ? -3.365 -19.797 -13.195 1 97.81 92 ALA B N 1
ATOM 1918 C CA . ALA B 1 92 ? -4.809 -19.656 -13.367 1 97.81 92 ALA B CA 1
ATOM 1919 C C . ALA B 1 92 ? -5.562 -20.391 -12.266 1 97.81 92 ALA B C 1
ATOM 1921 O O . ALA B 1 92 ? -6.559 -19.891 -11.742 1 97.81 92 ALA B O 1
ATOM 1922 N N . ALA B 1 93 ? -5.102 -21.531 -11.922 1 98.12 93 ALA B N 1
ATOM 1923 C CA . ALA B 1 93 ? -5.723 -22.328 -10.859 1 98.12 93 ALA B CA 1
ATOM 1924 C C . ALA B 1 93 ? -5.625 -21.609 -9.516 1 98.12 93 ALA B C 1
ATOM 1926 O O . ALA B 1 93 ? -6.582 -21.594 -8.742 1 98.12 93 ALA B O 1
ATOM 1927 N N . LEU B 1 94 ? -4.504 -21 -9.25 1 98.56 94 LEU B N 1
ATOM 1928 C CA . LEU B 1 94 ? -4.277 -20.281 -8 1 98.56 94 LEU B CA 1
ATOM 1929 C C . LEU B 1 94 ? -5.172 -19.047 -7.918 1 98.56 94 LEU B C 1
ATOM 1931 O O . LEU B 1 94 ? -5.812 -18.812 -6.891 1 98.56 94 LEU B O 1
ATOM 1935 N N . VAL B 1 95 ? -5.266 -18.312 -9.008 1 98.75 95 VAL B N 1
ATOM 1936 C CA . VAL B 1 95 ? -6.105 -17.125 -9.031 1 98.75 95 VAL B CA 1
ATOM 1937 C C . VAL B 1 95 ? -7.57 -17.516 -8.859 1 98.75 95 VAL B C 1
ATOM 1939 O O . VAL B 1 95 ? -8.305 -16.891 -8.086 1 98.75 95 VAL B O 1
ATOM 1942 N N . SER B 1 96 ? -7.965 -18.531 -9.523 1 98.62 96 SER B N 1
ATOM 1943 C CA . SER B 1 96 ? -9.344 -19 -9.406 1 98.62 96 SER B CA 1
ATOM 1944 C C . SER B 1 96 ? -9.672 -19.406 -7.977 1 98.62 96 SER B C 1
ATOM 1946 O O . SER B 1 96 ? -10.75 -19.109 -7.473 1 98.62 96 SER B O 1
ATOM 1948 N N . ALA B 1 97 ? -8.781 -20.094 -7.367 1 98.69 97 ALA B N 1
ATOM 1949 C CA . ALA B 1 97 ? -8.977 -20.5 -5.98 1 98.69 97 ALA B CA 1
ATOM 1950 C C . ALA B 1 97 ? -9.07 -19.297 -5.059 1 98.69 97 ALA B C 1
ATOM 1952 O O . ALA B 1 97 ? -9.922 -19.25 -4.164 1 98.69 97 ALA B O 1
ATOM 1953 N N . MET B 1 98 ? -8.18 -18.297 -5.246 1 98.81 98 MET B N 1
ATOM 1954 C CA . MET B 1 98 ? -8.227 -17.062 -4.48 1 98.81 98 MET B CA 1
ATOM 1955 C C . MET B 1 98 ? -9.578 -16.375 -4.656 1 98.81 98 MET B C 1
ATOM 1957 O O . MET B 1 98 ? -10.211 -15.977 -3.676 1 98.81 98 MET B O 1
ATOM 1961 N N . GLU B 1 99 ? -10.039 -16.297 -5.883 1 98.81 99 GLU B N 1
ATOM 1962 C CA . GLU B 1 99 ? -11.312 -15.648 -6.164 1 98.81 99 GLU B CA 1
ATOM 1963 C C . GLU B 1 99 ? -12.469 -16.391 -5.484 1 98.81 99 GLU B C 1
ATOM 1965 O O . GLU B 1 99 ? -13.391 -15.758 -4.961 1 98.81 99 GLU B O 1
ATOM 1970 N N . GLY B 1 100 ? -12.43 -17.672 -5.586 1 98.62 100 GLY B N 1
ATOM 1971 C CA . GLY B 1 100 ? -13.43 -18.469 -4.883 1 98.62 100 GLY B CA 1
ATOM 1972 C C . GLY B 1 100 ? -13.469 -18.188 -3.393 1 98.62 100 GLY B C 1
ATOM 1973 O O . GLY B 1 100 ? -14.539 -18.016 -2.814 1 98.62 100 GLY B O 1
ATOM 1974 N N . ASP B 1 101 ? -12.32 -18.141 -2.744 1 98.56 101 ASP B N 1
ATOM 1975 C CA . ASP B 1 101 ? -12.219 -17.828 -1.323 1 98.56 101 ASP B CA 1
ATOM 1976 C C . ASP B 1 101 ? -12.781 -16.438 -1.027 1 98.56 101 ASP B C 1
ATOM 1978 O O . ASP B 1 101 ? -13.547 -16.266 -0.078 1 98.56 101 ASP B O 1
ATOM 1982 N N . LEU B 1 102 ? -12.438 -15.492 -1.861 1 98.56 102 LEU B N 1
ATOM 1983 C CA . LEU B 1 102 ? -12.852 -14.117 -1.647 1 98.56 102 LEU B CA 1
ATOM 1984 C C . LEU B 1 102 ? -14.359 -13.961 -1.853 1 98.56 102 LEU B C 1
ATOM 1986 O O . LEU B 1 102 ? -15 -13.164 -1.169 1 98.56 102 LEU B O 1
ATOM 1990 N N . ARG B 1 103 ? -14.922 -14.727 -2.77 1 98.38 103 ARG B N 1
ATOM 1991 C CA . ARG B 1 103 ? -16.375 -14.719 -2.943 1 98.38 103 ARG B CA 1
ATOM 1992 C C . ARG B 1 103 ? -17.078 -15.242 -1.694 1 98.38 103 ARG B C 1
ATOM 1994 O O . ARG B 1 103 ? -18.094 -14.688 -1.271 1 98.38 103 ARG B O 1
ATOM 2001 N N . ARG B 1 104 ? -16.516 -16.234 -1.141 1 97.81 104 ARG B N 1
ATOM 2002 C CA . ARG B 1 104 ? -17.109 -16.797 0.072 1 97.81 104 ARG B CA 1
ATOM 2003 C C . ARG B 1 104 ? -17.047 -15.797 1.226 1 97.81 104 ARG B C 1
ATOM 2005 O O . ARG B 1 104 ? -17.875 -15.836 2.131 1 97.81 104 ARG B O 1
ATOM 2012 N N . ARG B 1 105 ? -16.109 -14.883 1.187 1 97 105 ARG B N 1
ATOM 2013 C CA . ARG B 1 105 ? -15.922 -13.867 2.217 1 97 105 ARG B CA 1
ATOM 2014 C C . ARG B 1 105 ? -16.641 -12.578 1.843 1 97 105 ARG B C 1
ATOM 2016 O O . ARG B 1 105 ? -16.422 -11.539 2.469 1 97 105 ARG B O 1
ATOM 2023 N N . ASN B 1 106 ? -17.344 -12.57 0.741 1 97.38 106 ASN B N 1
ATOM 2024 C CA . ASN B 1 106 ? -18.078 -11.422 0.234 1 97.38 106 ASN B CA 1
ATOM 2025 C C . ASN B 1 106 ? -17.156 -10.312 -0.238 1 97.38 106 ASN B C 1
ATOM 2027 O O . ASN B 1 106 ? -17.438 -9.125 -0.046 1 97.38 106 ASN B O 1
ATOM 2031 N N . GLY B 1 107 ? -16.031 -10.773 -0.743 1 98.31 107 GLY B N 1
ATOM 2032 C CA . GLY B 1 107 ? -15.133 -9.805 -1.36 1 98.31 107 GLY B CA 1
ATOM 2033 C C . GLY B 1 107 ? -15.766 -9.07 -2.523 1 98.31 107 GLY B C 1
ATOM 2034 O O . GLY B 1 107 ? -16.594 -9.625 -3.244 1 98.31 107 GLY B O 1
ATOM 2035 N N . ARG B 1 108 ? -15.289 -7.824 -2.74 1 98.44 108 ARG B N 1
ATOM 2036 C CA . ARG B 1 108 ? -15.891 -6.984 -3.77 1 98.44 108 ARG B CA 1
ATOM 2037 C C . ARG B 1 108 ? -14.906 -6.695 -4.895 1 98.44 108 ARG B C 1
ATOM 2039 O O . ARG B 1 108 ? -15.25 -6.801 -6.074 1 98.44 108 ARG B O 1
ATOM 2046 N N . LEU B 1 109 ? -13.695 -6.359 -4.535 1 98.75 109 LEU B N 1
ATOM 2047 C CA . LEU B 1 109 ? -12.703 -5.836 -5.469 1 98.75 109 LEU B CA 1
ATOM 2048 C C . LEU B 1 109 ? -11.328 -6.438 -5.199 1 98.75 109 LEU B C 1
ATOM 2050 O O . LEU B 1 109 ? -10.914 -6.547 -4.043 1 98.75 109 LEU B O 1
ATOM 2054 N N . ILE B 1 110 ? -10.703 -6.891 -6.223 1 98.88 110 ILE B N 1
ATOM 2055 C CA . ILE B 1 110 ? -9.312 -7.336 -6.125 1 98.88 110 ILE B CA 1
ATOM 2056 C C . ILE B 1 110 ? -8.398 -6.344 -6.836 1 98.88 110 ILE B C 1
ATOM 2058 O O . ILE B 1 110 ? -8.68 -5.938 -7.969 1 98.88 110 ILE B O 1
ATOM 2062 N N . ARG B 1 111 ? -7.367 -5.902 -6.184 1 98.88 111 ARG B N 1
ATOM 2063 C CA . ARG B 1 111 ? -6.355 -5.031 -6.77 1 98.88 111 ARG B CA 1
ATOM 2064 C C . ARG B 1 111 ? -5.039 -5.773 -6.969 1 98.88 111 ARG B C 1
ATOM 2066 O O . ARG B 1 111 ? -4.609 -6.527 -6.094 1 98.88 111 ARG B O 1
ATOM 2073 N N . VAL B 1 112 ? -4.441 -5.605 -8.086 1 98.56 112 VAL B N 1
ATOM 2074 C CA . VAL B 1 112 ? -3.104 -6.086 -8.414 1 98.56 112 VAL B CA 1
ATOM 2075 C C . VAL B 1 112 ? -2.23 -4.922 -8.867 1 98.56 112 VAL B C 1
ATOM 2077 O O . VAL B 1 112 ? -2.643 -4.121 -9.711 1 98.56 112 VAL B O 1
ATOM 2080 N N . GLU B 1 113 ? -1.086 -4.816 -8.32 1 97.75 113 GLU B N 1
ATOM 2081 C CA . GLU B 1 113 ? -0.096 -3.836 -8.758 1 97.75 113 GLU B CA 1
ATOM 2082 C C . GLU B 1 113 ? 1.054 -4.508 -9.5 1 97.75 113 GLU B C 1
ATOM 2084 O O . GLU B 1 113 ? 1.549 -5.555 -9.078 1 97.75 113 GLU B O 1
ATOM 2089 N N . THR B 1 114 ? 1.419 -3.996 -10.648 1 96.5 114 THR B N 1
ATOM 2090 C CA . THR B 1 114 ? 2.486 -4.59 -11.445 1 96.5 114 THR B CA 1
ATOM 2091 C C . THR B 1 114 ? 3.232 -3.52 -12.234 1 96.5 114 THR B C 1
ATOM 2093 O O . THR B 1 114 ? 2.783 -2.375 -12.312 1 96.5 114 THR B O 1
ATOM 2096 N N . SER B 1 115 ? 4.383 -3.881 -12.781 1 95.88 115 SER B N 1
ATOM 2097 C CA . SER B 1 115 ? 5.25 -2.973 -13.531 1 95.88 115 SER B CA 1
ATOM 2098 C C . SER B 1 115 ? 4.809 -2.857 -14.984 1 95.88 115 SER B C 1
ATOM 2100 O O . SER B 1 115 ? 4.328 -3.828 -15.57 1 95.88 115 SER B O 1
ATOM 2102 N N . ALA B 1 116 ? 5.086 -1.727 -15.57 1 97.19 116 ALA B N 1
ATOM 2103 C CA . ALA B 1 116 ? 4.738 -1.479 -16.969 1 97.19 116 ALA B CA 1
ATOM 2104 C C . ALA B 1 116 ? 5.859 -1.929 -17.906 1 97.19 116 ALA B C 1
ATOM 2106 O O . ALA B 1 116 ? 5.707 -1.9 -19.125 1 97.19 116 ALA B O 1
ATOM 2107 N N . THR B 1 117 ? 6.938 -2.314 -17.359 1 95.69 117 THR B N 1
ATOM 2108 C CA . THR B 1 117 ? 8.07 -2.658 -18.203 1 95.69 117 THR B CA 1
ATOM 2109 C C . THR B 1 117 ? 7.77 -3.902 -19.031 1 95.69 117 THR B C 1
ATOM 2111 O O . THR B 1 117 ? 6.883 -4.684 -18.688 1 95.69 117 THR B O 1
ATOM 2114 N N . GLU B 1 118 ? 8.547 -4.066 -20.016 1 94.69 118 GLU B N 1
ATOM 2115 C CA . GLU B 1 118 ? 8.336 -5.176 -20.953 1 94.69 118 GLU B CA 1
ATOM 2116 C C . GLU B 1 118 ? 8.531 -6.52 -20.25 1 94.69 118 GLU B C 1
ATOM 2118 O O . GLU B 1 118 ? 7.867 -7.5 -20.594 1 94.69 118 GLU B O 1
ATOM 2123 N N . ALA B 1 119 ? 9.375 -6.496 -19.266 1 90.25 119 ALA B N 1
ATOM 2124 C CA . ALA B 1 119 ? 9.656 -7.73 -18.547 1 90.25 119 ALA B CA 1
ATOM 2125 C C . ALA B 1 119 ? 8.391 -8.281 -17.891 1 90.25 119 ALA B C 1
ATOM 2127 O O . ALA B 1 119 ? 8.273 -9.484 -17.656 1 90.25 119 ALA B O 1
ATOM 2128 N N . TYR B 1 120 ? 7.363 -7.41 -17.703 1 92.44 120 TYR B N 1
ATOM 2129 C CA . TYR B 1 120 ? 6.141 -7.828 -17.031 1 92.44 120 TYR B CA 1
ATOM 2130 C C . TYR B 1 120 ? 4.988 -7.961 -18.016 1 92.44 120 TYR B C 1
ATOM 2132 O O . TYR B 1 120 ? 3.832 -8.117 -17.609 1 92.44 120 TYR B O 1
ATOM 2140 N N . GLY B 1 121 ? 5.34 -7.855 -19.234 1 93.75 121 GLY B N 1
ATOM 2141 C CA . GLY B 1 121 ? 4.355 -8.055 -20.281 1 93.75 121 GLY B CA 1
ATOM 2142 C C . GLY B 1 121 ? 3.578 -9.352 -20.141 1 93.75 121 GLY B C 1
ATOM 2143 O O . GLY B 1 121 ? 2.344 -9.344 -20.125 1 93.75 121 GLY B O 1
ATOM 2144 N N . PRO B 1 122 ? 4.277 -10.477 -19.984 1 90.81 122 PRO B N 1
ATOM 2145 C CA . PRO B 1 122 ? 3.578 -11.75 -19.781 1 90.81 122 PRO B CA 1
ATOM 2146 C C . PRO B 1 122 ? 2.674 -11.75 -18.562 1 90.81 122 PRO B C 1
ATOM 2148 O O . PRO B 1 122 ? 1.578 -12.32 -18.594 1 90.81 122 PRO B O 1
ATOM 2151 N N . THR B 1 123 ? 3.094 -11.125 -17.469 1 91.69 123 THR B N 1
ATOM 2152 C CA . THR B 1 123 ? 2.293 -11.016 -16.25 1 91.69 123 THR B CA 1
ATOM 2153 C C . THR B 1 123 ? 1.002 -10.25 -16.516 1 91.69 123 THR B C 1
ATOM 2155 O O . THR B 1 123 ? -0.081 -10.688 -16.125 1 91.69 123 THR B O 1
ATOM 2158 N N . ARG B 1 124 ? 1.095 -9.172 -17.203 1 96.25 124 ARG B N 1
ATOM 2159 C CA . ARG B 1 124 ? -0.078 -8.367 -17.547 1 96.25 124 ARG B CA 1
ATOM 2160 C C . ARG B 1 124 ? -1.017 -9.133 -18.469 1 96.25 124 ARG B C 1
ATOM 2162 O O . ARG B 1 124 ? -2.238 -9.062 -18.328 1 96.25 124 ARG B O 1
ATOM 2169 N N . GLY B 1 125 ? -0.438 -9.859 -19.438 1 96.25 125 GLY B N 1
ATOM 2170 C CA . GLY B 1 125 ? -1.235 -10.711 -20.297 1 96.25 125 GLY B CA 1
ATOM 2171 C C . GLY B 1 125 ? -1.982 -11.797 -19.547 1 96.25 125 GLY B C 1
ATOM 2172 O O . GLY B 1 125 ? -3.15 -12.07 -19.828 1 96.25 125 GLY B O 1
ATOM 2173 N N . PHE B 1 126 ? -1.309 -12.336 -18.609 1 96.62 126 PHE B N 1
ATOM 2174 C CA . PHE B 1 126 ? -1.919 -13.344 -17.75 1 96.62 126 PHE B CA 1
ATOM 2175 C C . PHE B 1 126 ? -3.135 -12.781 -17.031 1 96.62 126 PHE B C 1
ATOM 2177 O O . PHE B 1 126 ? -4.219 -13.367 -17.078 1 96.62 126 PHE B O 1
ATOM 2184 N N . TYR B 1 127 ? -2.996 -11.633 -16.375 1 98.06 127 TYR B N 1
ATOM 2185 C CA . TYR B 1 127 ? -4.098 -11.047 -15.625 1 98.06 127 TYR B CA 1
ATOM 2186 C C . TYR B 1 127 ? -5.238 -10.648 -16.547 1 98.06 127 TYR B C 1
ATOM 2188 O O . TYR B 1 127 ? -6.41 -10.742 -16.188 1 98.06 127 TYR B O 1
ATOM 2196 N N . ALA B 1 128 ? -4.879 -10.195 -17.719 1 98.12 128 ALA B N 1
ATOM 2197 C CA . ALA B 1 128 ? -5.91 -9.875 -18.703 1 98.12 128 ALA B CA 1
ATOM 2198 C C . ALA B 1 128 ? -6.75 -11.102 -19.031 1 98.12 128 ALA B C 1
ATOM 2200 O O . ALA B 1 128 ? -7.977 -11.023 -19.109 1 98.12 128 ALA B O 1
ATOM 2201 N N . SER B 1 129 ? -6.074 -12.203 -19.234 1 97.56 129 SER B N 1
ATOM 2202 C CA . SER B 1 129 ? -6.773 -13.453 -19.531 1 97.56 129 SER B CA 1
ATOM 2203 C C . SER B 1 129 ? -7.672 -13.883 -18.375 1 97.56 129 SER B C 1
ATOM 2205 O O . SER B 1 129 ? -8.641 -14.617 -18.578 1 97.56 129 SER B O 1
ATOM 2207 N N . MET B 1 130 ? -7.367 -13.43 -17.203 1 97.94 130 MET B N 1
ATOM 2208 C CA . MET B 1 130 ? -8.156 -13.727 -16 1 97.94 130 MET B CA 1
ATOM 2209 C C . MET B 1 130 ? -9.188 -12.641 -15.75 1 97.94 130 MET B C 1
ATOM 2211 O O . MET B 1 130 ? -9.797 -12.594 -14.68 1 97.94 130 MET B O 1
ATOM 2215 N N . LYS B 1 131 ? -9.344 -11.648 -16.672 1 98.38 131 LYS B N 1
ATOM 2216 C CA . LYS B 1 131 ? -10.375 -10.617 -16.703 1 98.38 131 LYS B CA 1
ATOM 2217 C C . LYS B 1 131 ? -10.078 -9.5 -15.711 1 98.38 131 LYS B C 1
ATOM 2219 O O . LYS B 1 131 ? -10.992 -8.859 -15.195 1 98.38 131 LYS B O 1
ATOM 2224 N N . TYR B 1 132 ? -8.82 -9.375 -15.406 1 98.81 132 TYR B N 1
ATOM 2225 C CA . TYR B 1 132 ? -8.367 -8.156 -14.734 1 98.81 132 TYR B CA 1
ATOM 2226 C C . TYR B 1 132 ? -8.102 -7.051 -15.742 1 98.81 132 TYR B C 1
ATOM 2228 O O . TYR B 1 132 ? -7.52 -7.293 -16.812 1 98.81 132 TYR B O 1
ATOM 2236 N N . GLY B 1 133 ? -8.516 -5.855 -15.375 1 98.31 133 GLY B N 1
ATOM 2237 C CA . GLY B 1 133 ? -8.312 -4.727 -16.266 1 98.31 133 GLY B CA 1
ATOM 2238 C C . GLY B 1 133 ? -7.531 -3.592 -15.625 1 98.31 133 GLY B C 1
ATOM 2239 O O . GLY B 1 133 ? -7.617 -3.381 -14.414 1 98.31 133 GLY B O 1
ATOM 2240 N N . GLU B 1 134 ? -6.797 -2.871 -16.438 1 98.44 134 GLU B N 1
ATOM 2241 C CA . GLU B 1 134 ? -6.074 -1.702 -15.938 1 98.44 134 GLU B CA 1
ATOM 2242 C C . GLU B 1 134 ? -7.035 -0.593 -15.523 1 98.44 134 GLU B C 1
ATOM 2244 O O . GLU B 1 134 ? -7.852 -0.14 -16.328 1 98.44 134 GLU B O 1
ATOM 2249 N N . GLU B 1 135 ? -6.953 -0.195 -14.359 1 98.5 135 GLU B N 1
ATOM 2250 C CA . GLU B 1 135 ? -7.836 0.851 -13.852 1 98.5 135 GLU B CA 1
ATOM 2251 C C . GLU B 1 135 ? -7.062 2.127 -13.539 1 98.5 135 GLU B C 1
ATOM 2253 O O . GLU B 1 135 ? -7.641 3.213 -13.484 1 98.5 135 GLU B O 1
ATOM 2258 N N . ALA B 1 136 ? -5.82 1.999 -13.305 1 98.69 136 ALA B N 1
ATOM 2259 C CA . ALA B 1 136 ? -5.008 3.158 -12.945 1 98.69 136 ALA B CA 1
ATOM 2260 C C . ALA B 1 136 ? -3.549 2.947 -13.336 1 98.69 136 ALA B C 1
ATOM 2262 O O . ALA B 1 136 ? -3.117 1.815 -13.562 1 98.69 136 ALA B O 1
ATOM 2263 N N . ARG B 1 137 ? -2.863 4.016 -13.445 1 98.56 137 ARG B N 1
ATOM 2264 C CA . ARG B 1 137 ? -1.438 4.035 -13.758 1 98.56 137 ARG B CA 1
ATOM 2265 C C . ARG B 1 137 ? -0.756 5.25 -13.141 1 98.56 137 ARG B C 1
ATOM 2267 O O . ARG B 1 137 ? -1.324 6.344 -13.117 1 98.56 137 ARG B O 1
ATOM 2274 N N . ILE B 1 138 ? 0.366 5.062 -12.586 1 98.81 138 ILE B N 1
ATOM 2275 C CA . ILE B 1 138 ? 1.195 6.16 -12.094 1 98.81 138 ILE B CA 1
ATOM 2276 C C . ILE B 1 138 ? 2.535 6.16 -12.828 1 98.81 138 ILE B C 1
ATOM 2278 O O . ILE B 1 138 ? 3.299 5.195 -12.742 1 98.81 138 ILE B O 1
ATOM 2282 N N . ARG B 1 139 ? 2.857 7.223 -13.523 1 98.38 139 ARG B N 1
ATOM 2283 C CA . ARG B 1 139 ? 4.062 7.312 -14.344 1 98.38 139 ARG B CA 1
ATOM 2284 C C . ARG B 1 139 ? 5.312 7.371 -13.477 1 98.38 139 ARG B C 1
ATOM 2286 O O . ARG B 1 139 ? 5.328 8.047 -12.445 1 98.38 139 ARG B O 1
ATOM 2293 N N . ASP B 1 140 ? 6.344 6.621 -13.883 1 98.44 140 ASP B N 1
ATOM 2294 C CA . ASP B 1 140 ? 7.672 6.664 -13.273 1 98.44 140 ASP B CA 1
ATOM 2295 C C . ASP B 1 140 ? 7.609 6.293 -11.789 1 98.44 140 ASP B C 1
ATOM 2297 O O . ASP B 1 140 ? 8.359 6.832 -10.977 1 98.44 140 ASP B O 1
ATOM 2301 N N . PHE B 1 141 ? 6.734 5.422 -11.477 1 98.56 141 PHE B N 1
ATOM 2302 C CA . PHE B 1 141 ? 6.465 5.137 -10.07 1 98.56 141 PHE B CA 1
ATOM 2303 C C . PHE B 1 141 ? 7.605 4.336 -9.453 1 98.56 141 PHE B C 1
ATOM 2305 O O . PHE B 1 141 ? 8.18 4.742 -8.438 1 98.56 141 PHE B O 1
ATOM 2312 N N . TYR B 1 142 ? 7.895 3.225 -10.039 1 97.06 142 TYR B N 1
ATOM 2313 C CA . TYR B 1 142 ? 8.938 2.377 -9.477 1 97.06 142 TYR B CA 1
ATOM 2314 C C . TYR B 1 142 ? 10.312 3 -9.68 1 97.06 142 TYR B C 1
ATOM 2316 O O . TYR B 1 142 ? 11.156 2.959 -8.781 1 97.06 142 TYR B O 1
ATOM 2324 N N . LYS B 1 143 ? 10.578 3.469 -10.789 1 97.25 143 LYS B N 1
ATOM 2325 C CA . LYS B 1 143 ? 11.719 4.266 -11.227 1 97.25 143 LYS B CA 1
ATOM 2326 C C . LYS B 1 143 ? 11.414 5 -12.531 1 97.25 143 LYS B C 1
ATOM 2328 O O . LYS B 1 143 ? 10.359 4.785 -13.141 1 97.25 143 LYS B O 1
ATOM 2333 N N . VAL B 1 144 ? 12.312 5.957 -12.945 1 97.25 144 VAL B N 1
ATOM 2334 C CA . VAL B 1 144 ? 12.117 6.648 -14.219 1 97.25 144 VAL B CA 1
ATOM 2335 C C . VAL B 1 144 ? 11.945 5.629 -15.344 1 97.25 144 VAL B C 1
ATOM 2337 O O . VAL B 1 144 ? 12.766 4.723 -15.492 1 97.25 144 VAL B O 1
ATOM 2340 N N . GLY B 1 145 ? 10.844 5.672 -16.031 1 97.69 145 GLY B N 1
ATOM 2341 C CA . GLY B 1 145 ? 10.594 4.77 -17.141 1 97.69 145 GLY B CA 1
ATOM 2342 C C . GLY B 1 145 ? 9.82 3.525 -16.734 1 97.69 145 GLY B C 1
ATOM 2343 O O . GLY B 1 145 ? 9.469 2.707 -17.594 1 97.69 145 GLY B O 1
ATOM 2344 N N . ASP B 1 146 ? 9.492 3.385 -15.492 1 98.12 146 ASP B N 1
ATOM 2345 C CA . ASP B 1 146 ? 8.773 2.215 -14.992 1 98.12 146 ASP B CA 1
ATOM 2346 C C . ASP B 1 146 ? 7.523 2.625 -14.219 1 98.12 146 ASP B C 1
ATOM 2348 O O . ASP B 1 146 ? 7.598 2.914 -13.023 1 98.12 146 ASP B O 1
ATOM 2352 N N . ASP B 1 147 ? 6.426 2.541 -14.922 1 98.69 147 ASP B N 1
ATOM 2353 C CA . ASP B 1 147 ? 5.137 2.939 -14.359 1 98.69 147 ASP B CA 1
ATOM 2354 C C . ASP B 1 147 ? 4.57 1.848 -13.461 1 98.69 147 ASP B C 1
ATOM 2356 O O . ASP B 1 147 ? 4.887 0.668 -13.625 1 98.69 147 ASP B O 1
ATOM 2360 N N . LEU B 1 148 ? 3.803 2.256 -12.484 1 98.56 148 LEU B N 1
ATOM 2361 C CA . LEU B 1 148 ? 2.898 1.354 -11.781 1 98.56 148 LEU B CA 1
ATOM 2362 C C . LEU B 1 148 ? 1.601 1.169 -12.555 1 98.56 148 LEU B C 1
ATOM 2364 O O . LEU B 1 148 ? 0.935 2.146 -12.906 1 98.56 148 LEU B O 1
ATOM 2368 N N . ILE B 1 149 ? 1.298 -0.005 -12.859 1 98.56 149 ILE B N 1
ATOM 2369 C CA . ILE B 1 149 ? -0.001 -0.369 -13.414 1 98.56 149 ILE B CA 1
ATOM 2370 C C . ILE B 1 149 ? -0.856 -1.031 -12.336 1 98.56 149 ILE B C 1
ATOM 2372 O O . ILE B 1 149 ? -0.404 -1.956 -11.664 1 98.56 149 ILE B O 1
ATOM 2376 N N . ILE B 1 150 ? -2.053 -0.534 -12.188 1 98.81 150 ILE B N 1
ATOM 2377 C CA . ILE B 1 150 ? -2.982 -1.117 -11.227 1 98.81 150 ILE B CA 1
ATOM 2378 C C . ILE B 1 150 ? -4.113 -1.824 -11.969 1 98.81 150 ILE B C 1
ATOM 2380 O O . ILE B 1 150 ? -4.867 -1.192 -12.719 1 98.81 150 ILE B O 1
ATOM 2384 N N . LEU B 1 151 ? -4.191 -3.104 -11.766 1 98.81 151 LEU B N 1
ATOM 2385 C CA . LEU B 1 151 ? -5.254 -3.939 -12.312 1 98.81 151 LEU B CA 1
ATOM 2386 C C . LEU B 1 151 ? -6.305 -4.25 -11.25 1 98.81 151 LEU B C 1
ATOM 2388 O O . LEU B 1 151 ? -5.969 -4.465 -10.086 1 98.81 151 LEU B O 1
ATOM 2392 N N . THR B 1 152 ? -7.562 -4.289 -11.719 1 98.88 152 THR B N 1
ATOM 2393 C CA . THR B 1 152 ? -8.609 -4.648 -10.766 1 98.88 152 THR B CA 1
ATOM 2394 C C . THR B 1 152 ? -9.586 -5.641 -11.391 1 98.88 152 THR B C 1
ATOM 2396 O O . THR B 1 152 ? -9.648 -5.777 -12.617 1 98.88 152 THR B O 1
ATOM 2399 N N . LYS B 1 153 ? -10.234 -6.336 -10.625 1 98.81 153 LYS B N 1
ATOM 2400 C CA . LYS B 1 153 ? -11.359 -7.203 -10.992 1 98.81 153 LYS B CA 1
ATOM 2401 C C . LYS B 1 153 ? -12.453 -7.152 -9.93 1 98.81 153 LYS B C 1
ATOM 2403 O O . LYS B 1 153 ? -12.172 -7.309 -8.734 1 98.81 153 LYS B O 1
ATOM 2408 N N .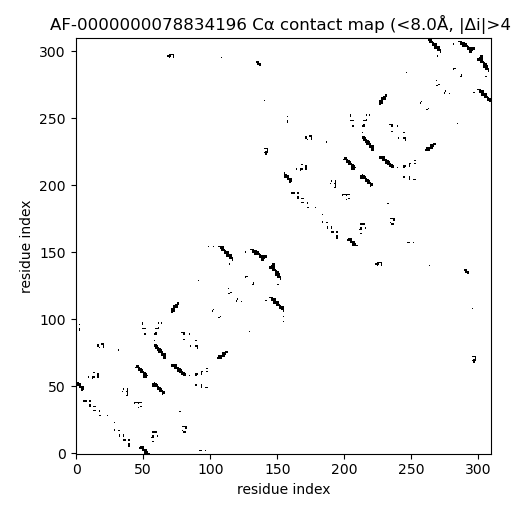 ARG B 1 154 ? -13.672 -6.871 -10.312 1 98.25 154 ARG B N 1
ATOM 2409 C CA . ARG B 1 154 ? -14.82 -6.922 -9.422 1 98.25 154 ARG B CA 1
ATOM 2410 C C . ARG B 1 154 ? -15.352 -8.344 -9.297 1 98.25 154 ARG B C 1
ATOM 2412 O O . ARG B 1 154 ? -15.422 -9.078 -10.281 1 98.25 154 ARG B O 1
ATOM 2419 N N . LEU B 1 155 ? -15.641 -8.703 -8.148 1 96.88 155 LEU B N 1
ATOM 2420 C CA . LEU B 1 155 ? -16.141 -10.055 -7.898 1 96.88 155 LEU B CA 1
ATOM 2421 C C . LEU B 1 155 ? -17.672 -10.078 -7.926 1 96.88 155 LEU B C 1
ATOM 2423 O O . LEU B 1 155 ? -18.312 -9.086 -7.57 1 96.88 155 LEU B O 1
#

InterPro domains:
  IPR000182 GNAT domain [PF00583] (45-127)
  IPR000182 GNAT domain [PS51186] (1-155)
  IPR016181 Acyl-CoA N-acyltransferase [SSF55729] (1-154)
  IPR050832 Bacterial Acetyltransferase [PTHR43877] (1-138)

Sequence (310 aa):
MDIRPIEEKDRAPIAALIRKIETFSPQEVEVAIELANTTLTPGNTDYAIIVADRDGELVGYICYGPTPMTEDTYDLYWIASAPEVRGQGVGAALVSAMEGDLRRRNGRLIRVETSATEAYGPTRGFYASMKYGEEARIRDFYKVGDDLIILTKRLMDIRPIEEKDRAPIAALIRKIETFSPQEVEVAIELANTTLTPGNTDYAIIVADRDGELVGYICYGPTPMTEDTYDLYWIASAPEVRGQGVGAALVSAMEGDLRRRNGRLIRVETSATEAYGPTRGFYASMKYGEEARIRDFYKVGDDLIILTKRL

Solvent-accessible surface area (backbone atoms only — not comparable to full-atom values): 16764 Å² total; per-residue (Å²): 120,46,78,43,68,66,50,79,87,39,55,63,53,50,45,56,46,50,71,65,41,79,87,52,50,74,66,51,38,53,52,50,45,49,50,54,52,49,44,68,36,88,88,53,76,60,47,46,45,41,32,33,33,48,96,87,35,67,42,32,38,33,33,32,28,64,38,84,92,35,58,43,21,30,33,51,75,46,72,52,58,40,79,90,49,63,92,67,53,56,68,58,52,49,52,50,49,51,49,52,54,34,52,77,69,60,35,40,37,38,38,36,77,45,59,62,40,74,90,33,44,66,58,53,53,51,40,42,77,70,63,33,40,80,58,33,48,40,80,41,39,39,28,89,84,26,25,36,33,31,29,35,36,76,102,120,46,76,43,71,66,52,79,86,42,55,63,54,50,45,56,45,51,72,64,39,78,88,52,50,74,66,51,38,53,52,52,45,49,50,55,52,48,44,69,36,87,86,53,77,59,44,46,44,40,30,32,31,49,96,88,37,67,43,30,40,33,33,32,28,63,38,86,92,35,57,42,20,30,35,52,76,46,72,51,57,41,80,91,49,64,93,67,53,56,68,60,52,47,51,49,50,51,49,54,54,35,52,75,68,58,35,41,36,40,40,36,75,44,60,62,39,74,90,33,44,65,59,52,53,51,40,42,76,72,61,34,40,79,58,33,47,41,81,41,39,38,29,88,84,23,26,37,35,31,30,34,34,76,101